Protein AF-A0A2P8QIK7-F1 (afdb_monomer_lite)

Foldseek 3Di:
DPDPVLVVLLPPPLPPPPPDDDDDDDDDDDDDDDDDDDDDDDDPVVVVVPPVVPPVVVVVVVVVVVVVVVVVVVVVPDCPVVVVVVVVVVVVVVVVVVVVVVVVVVVVVVVQLVQKAKDFPPPAFAAADDQKDKTKIFIGGDLPQWWKWKWKDAVPDQFIFTQDTWDADPVRMTIGMDGDSDFHKMKIWIKTGDPVRVVVNVVLVVVCSVVVHRGGDHDDPPIDTRDMGMYGD

Sequence (233 aa):
MLPINIKAKFLSYQVDEIWGRNIVMNTENRSQEKASSQPQGTSIEDLLKKNIIWSMGGMLVLGFVTGFGAYRAILETTGQVTLLKERKEQLETENKLLKGRVEVLEKELFAYRKASEAFITKPKNGDRVAQEIVVEGKISGNLQGKSLWLFLRPYQSQDWYPQGEIIISHDRTWEQSAYIPDRGRFELVVILAGESDRAIFDRYLKTAMSAERYPPLRLSSSIIKLERIVVNR

pLDDT: mean 78.11, std 23.41, range [31.95, 98.69]

Radius of gyration: 33.68 Å; chains: 1; bounding box: 65×65×84 Å

Structure (mmCIF, N/CA/C/O backbone):
data_AF-A0A2P8QIK7-F1
#
_entry.id   AF-A0A2P8QIK7-F1
#
loop_
_atom_site.group_PDB
_atom_site.id
_atom_site.type_symbol
_atom_site.label_atom_id
_atom_site.label_alt_id
_atom_site.label_comp_id
_atom_site.label_asym_id
_atom_site.label_entity_id
_atom_site.label_seq_id
_atom_site.pdbx_PDB_ins_code
_atom_site.Cartn_x
_atom_site.Cartn_y
_atom_site.Cartn_z
_atom_site.occupancy
_atom_site.B_iso_or_equiv
_atom_site.auth_seq_id
_atom_site.auth_comp_id
_atom_site.auth_asym_id
_atom_site.auth_atom_id
_atom_site.pdbx_PDB_model_num
ATOM 1 N N . MET A 1 1 ? -6.844 -1.258 -18.300 1.00 31.95 1 MET A N 1
ATOM 2 C CA . MET A 1 1 ? -5.806 -1.137 -19.347 1.00 31.95 1 MET A CA 1
ATOM 3 C C . MET A 1 1 ? -5.339 0.308 -19.395 1.00 31.95 1 MET A C 1
ATOM 5 O O . MET A 1 1 ? -6.088 1.156 -19.860 1.00 31.95 1 MET A O 1
ATOM 9 N N . LEU A 1 2 ? -4.153 0.609 -18.860 1.00 36.91 2 LEU A N 1
ATOM 10 C CA . LEU A 1 2 ? -3.511 1.903 -19.106 1.00 36.91 2 LEU A CA 1
ATOM 11 C C . LEU A 1 2 ? -2.995 1.919 -20.556 1.00 36.91 2 LEU A C 1
ATOM 13 O O . LEU A 1 2 ? -2.522 0.884 -21.032 1.00 36.91 2 LEU A O 1
ATOM 17 N N . PRO A 1 3 ? -3.112 3.041 -21.281 1.00 33.44 3 PRO A N 1
ATOM 18 C CA . PRO A 1 3 ? -2.722 3.098 -22.681 1.00 33.44 3 PRO A CA 1
ATOM 19 C C . PRO A 1 3 ? -1.219 2.830 -22.832 1.00 33.44 3 PRO A C 1
ATOM 21 O O . PRO A 1 3 ? -0.390 3.447 -22.163 1.00 33.44 3 PRO A O 1
ATOM 24 N N . ILE A 1 4 ? -0.880 1.935 -23.766 1.00 42.34 4 ILE A N 1
ATOM 25 C CA . ILE A 1 4 ? 0.482 1.515 -24.159 1.00 42.34 4 ILE A CA 1
ATOM 26 C C . ILE A 1 4 ? 1.409 2.719 -24.438 1.00 42.34 4 ILE A C 1
ATOM 28 O O . ILE A 1 4 ? 2.624 2.621 -24.294 1.00 42.34 4 ILE A O 1
ATOM 32 N N . ASN A 1 5 ? 0.834 3.885 -24.741 1.00 39.09 5 ASN A N 1
ATOM 33 C CA . ASN A 1 5 ? 1.542 5.126 -25.041 1.00 39.09 5 ASN A CA 1
ATOM 34 C C . ASN A 1 5 ? 2.260 5.777 -23.831 1.00 39.09 5 ASN A C 1
ATOM 36 O O . ASN A 1 5 ? 3.111 6.639 -24.017 1.00 39.09 5 ASN A O 1
ATOM 40 N N . ILE A 1 6 ? 1.976 5.360 -22.588 1.00 49.50 6 ILE A N 1
ATOM 41 C CA . ILE A 1 6 ? 2.687 5.875 -21.396 1.00 49.50 6 ILE A CA 1
ATOM 42 C C . ILE A 1 6 ? 4.095 5.255 -21.272 1.00 49.50 6 ILE A C 1
ATOM 44 O O . ILE A 1 6 ? 5.012 5.916 -20.787 1.00 49.50 6 ILE A O 1
ATOM 48 N N . LYS A 1 7 ? 4.308 4.030 -21.784 1.00 47.72 7 LYS A N 1
ATOM 49 C CA . LYS A 1 7 ? 5.622 3.357 -21.749 1.00 47.72 7 LYS A CA 1
ATOM 50 C C . LYS A 1 7 ? 6.688 4.095 -22.566 1.00 47.72 7 LYS A C 1
ATOM 52 O O . LYS A 1 7 ? 7.837 4.147 -22.156 1.00 47.72 7 LYS A O 1
ATOM 57 N N . ALA A 1 8 ? 6.308 4.710 -23.687 1.00 45.78 8 ALA A N 1
ATOM 58 C CA . ALA A 1 8 ? 7.259 5.360 -24.590 1.00 45.78 8 ALA A CA 1
ATOM 59 C C . ALA A 1 8 ? 7.768 6.719 -24.075 1.00 45.78 8 ALA A C 1
ATOM 61 O O . ALA A 1 8 ? 8.927 7.055 -24.295 1.00 45.78 8 ALA A O 1
ATOM 62 N N . LYS A 1 9 ? 6.938 7.491 -23.357 1.00 46.84 9 LYS A N 1
ATOM 63 C CA . LYS A 1 9 ? 7.340 8.807 -22.823 1.00 46.84 9 LYS A CA 1
ATOM 64 C C . LYS A 1 9 ? 8.223 8.728 -21.581 1.00 46.84 9 LYS A C 1
ATOM 66 O O . LYS A 1 9 ? 9.003 9.639 -21.335 1.00 46.84 9 LYS A O 1
ATOM 71 N N . PHE A 1 10 ? 8.128 7.642 -20.816 1.00 49.22 10 PHE A N 1
ATOM 72 C CA . PHE A 1 10 ? 9.009 7.420 -19.671 1.00 49.22 10 PHE A CA 1
ATOM 73 C C . PHE A 1 10 ? 10.483 7.239 -20.114 1.00 49.22 10 PHE A C 1
ATOM 75 O O . PHE A 1 10 ? 11.407 7.617 -19.398 1.00 49.22 10 PHE A O 1
ATOM 82 N N . LEU A 1 11 ? 10.703 6.716 -21.327 1.00 45.97 11 LEU A N 1
ATOM 83 C CA . LEU A 1 11 ? 12.006 6.268 -21.828 1.00 45.97 11 LEU A CA 1
ATOM 84 C C . LEU A 1 11 ? 12.959 7.375 -22.313 1.00 45.97 11 LEU A C 1
ATOM 86 O O . LEU A 1 11 ? 14.152 7.107 -22.425 1.00 45.97 11 LEU A O 1
ATOM 90 N N . SER A 1 12 ? 12.496 8.595 -22.610 1.00 44.78 12 SER A N 1
ATOM 91 C CA . SER A 1 12 ? 13.333 9.564 -23.340 1.00 44.78 12 SER A CA 1
ATOM 92 C C . SER A 1 12 ? 14.054 10.621 -22.496 1.00 44.78 12 SER A C 1
ATOM 94 O O . SER A 1 12 ? 14.865 11.337 -23.067 1.00 44.78 12 SER A O 1
ATOM 96 N N . TYR A 1 13 ? 13.804 10.748 -21.183 1.00 47.12 13 TYR A N 1
ATOM 97 C CA . TYR A 1 13 ? 14.247 11.954 -20.449 1.00 47.12 13 TYR A CA 1
ATOM 98 C C . TYR A 1 13 ? 15.183 11.767 -19.243 1.00 47.12 13 TYR A C 1
ATOM 100 O O . TYR A 1 13 ? 15.818 12.736 -18.839 1.00 47.12 13 TYR A O 1
ATOM 108 N N . GLN A 1 14 ? 15.366 10.565 -18.681 1.00 48.16 14 GLN A N 1
ATOM 109 C CA . GLN A 1 14 ? 16.277 10.404 -17.526 1.00 48.16 14 GLN A CA 1
ATOM 110 C C . GLN A 1 14 ? 17.766 10.227 -17.879 1.00 48.16 14 GLN A C 1
ATOM 112 O O . GLN A 1 14 ? 18.592 10.134 -16.974 1.00 48.16 14 GLN A O 1
ATOM 117 N N . VAL A 1 15 ? 18.138 10.214 -19.163 1.00 46.94 15 VAL A N 1
ATOM 118 C CA . VAL A 1 15 ? 19.547 10.064 -19.576 1.00 46.94 15 VAL A CA 1
ATOM 119 C C . VAL A 1 15 ? 20.328 11.393 -19.524 1.00 46.94 15 VAL A C 1
ATOM 121 O O . VAL A 1 15 ? 21.545 11.349 -19.364 1.00 46.94 15 VAL A O 1
ATOM 124 N N . ASP A 1 16 ? 19.663 12.558 -19.512 1.00 40.91 16 ASP A N 1
ATOM 125 C CA . ASP A 1 16 ? 20.353 13.858 -19.650 1.00 40.91 16 ASP A CA 1
ATOM 126 C C . ASP A 1 16 ? 20.54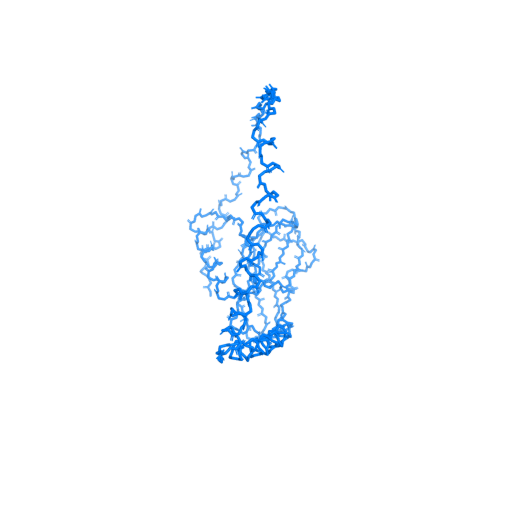2 14.681 -18.353 1.00 40.91 16 ASP A C 1
ATOM 128 O O . ASP A 1 16 ? 21.393 15.569 -18.328 1.00 40.91 16 ASP A O 1
ATOM 132 N N . GLU A 1 17 ? 19.843 14.410 -17.240 1.00 48.00 17 GLU A N 1
ATOM 133 C CA . GLU A 1 17 ? 19.876 15.323 -16.069 1.00 48.00 17 GLU A CA 1
ATOM 134 C C . GLU A 1 17 ? 20.811 14.929 -14.901 1.00 48.00 17 GLU A C 1
ATOM 136 O O . GLU A 1 17 ? 21.022 15.741 -13.997 1.00 48.00 17 GLU A O 1
ATOM 141 N N . ILE A 1 18 ? 21.439 13.744 -14.895 1.00 46.69 18 ILE A N 1
ATOM 142 C CA . ILE A 1 18 ? 22.224 13.275 -13.724 1.00 46.69 18 ILE A CA 1
ATOM 143 C C . ILE A 1 18 ? 23.728 13.645 -13.781 1.00 46.69 18 ILE A C 1
ATOM 145 O O . ILE A 1 18 ? 24.417 13.578 -12.764 1.00 46.69 18 ILE A O 1
ATOM 149 N N . TRP A 1 19 ? 24.250 14.167 -14.899 1.00 44.22 19 TRP A N 1
ATOM 150 C CA . TRP A 1 19 ? 25.677 14.547 -15.031 1.00 44.22 19 TRP A CA 1
ATOM 151 C C . TRP A 1 19 ? 25.986 16.055 -14.935 1.00 44.22 19 TRP A C 1
ATOM 153 O O . TRP A 1 19 ? 27.068 16.488 -15.324 1.00 44.22 19 TRP A O 1
ATOM 163 N N . GLY A 1 20 ? 25.078 16.871 -14.386 1.00 42.47 20 GLY A N 1
ATOM 164 C CA . GLY A 1 20 ? 25.204 18.338 -14.429 1.00 42.47 20 GLY A CA 1
ATOM 165 C C . GLY A 1 20 ? 25.471 19.095 -13.123 1.00 42.47 20 GLY A C 1
ATOM 166 O O . GLY A 1 20 ? 25.616 20.314 -13.183 1.00 42.47 20 GLY A O 1
ATOM 167 N N . ARG A 1 21 ? 25.495 18.468 -11.937 1.00 43.53 21 ARG A N 1
ATOM 168 C CA . ARG A 1 21 ? 25.681 19.223 -10.676 1.00 43.53 21 ARG A CA 1
ATOM 169 C C . ARG A 1 21 ? 26.539 18.500 -9.651 1.00 43.53 21 ARG A C 1
ATOM 171 O O . ARG A 1 21 ? 26.042 17.906 -8.703 1.00 43.53 21 ARG A O 1
ATOM 178 N N . ASN A 1 22 ? 27.845 18.657 -9.803 1.00 41.12 22 ASN A N 1
ATOM 179 C CA . ASN A 1 22 ? 28.730 18.805 -8.660 1.00 41.12 22 ASN A CA 1
ATOM 180 C C . ASN A 1 22 ? 29.849 19.783 -9.027 1.00 41.12 22 ASN A C 1
ATOM 182 O O . ASN A 1 22 ? 30.391 19.703 -10.125 1.00 41.12 22 ASN A O 1
ATOM 186 N N . ILE A 1 23 ? 30.193 20.630 -8.051 1.00 46.97 23 ILE A N 1
ATOM 187 C CA . ILE A 1 23 ? 31.316 21.580 -7.947 1.00 46.97 23 ILE A CA 1
ATOM 188 C C . ILE A 1 23 ? 30.888 23.068 -7.947 1.00 46.97 23 ILE A C 1
ATOM 190 O O . ILE A 1 23 ? 30.334 23.583 -8.912 1.00 46.97 23 ILE A O 1
ATOM 194 N N . VAL A 1 24 ? 31.227 23.711 -6.813 1.00 41.00 24 VAL A N 1
ATOM 195 C CA . VAL A 1 24 ? 31.541 25.134 -6.520 1.00 41.00 24 VAL A CA 1
ATOM 196 C C . VAL A 1 24 ? 30.729 25.767 -5.362 1.00 41.00 24 VAL A C 1
ATOM 198 O O . VAL A 1 24 ? 29.656 26.318 -5.564 1.00 41.00 24 VAL A O 1
ATOM 201 N N . MET A 1 25 ? 31.365 25.701 -4.172 1.00 36.59 25 MET A N 1
ATOM 202 C CA . MET A 1 25 ? 31.505 26.683 -3.058 1.00 36.59 25 MET A CA 1
ATOM 203 C C . MET A 1 25 ? 30.251 27.164 -2.296 1.00 36.59 25 MET A C 1
ATOM 205 O O . MET A 1 25 ? 29.317 27.679 -2.886 1.00 36.59 25 MET A O 1
ATOM 209 N N . ASN A 1 26 ? 30.085 26.957 -0.978 1.00 43.28 26 ASN A N 1
ATOM 210 C CA . ASN A 1 26 ? 30.901 27.288 0.213 1.00 43.28 26 ASN A CA 1
ATOM 211 C C . ASN A 1 26 ? 31.277 28.774 0.328 1.00 43.28 26 ASN A C 1
ATOM 213 O O . ASN A 1 26 ? 32.256 29.154 -0.292 1.00 43.28 26 ASN A O 1
ATOM 217 N N . THR A 1 27 ? 30.568 29.543 1.168 1.00 43.22 27 THR A N 1
ATOM 218 C CA . THR A 1 27 ? 31.147 30.381 2.244 1.00 43.22 27 THR A CA 1
ATOM 219 C C . THR A 1 27 ? 30.065 31.114 3.050 1.00 43.22 27 THR A C 1
ATOM 221 O O . THR A 1 27 ? 29.087 31.602 2.499 1.00 43.22 27 THR A O 1
ATOM 224 N N . GLU A 1 28 ? 30.328 31.218 4.358 1.00 42.00 28 GLU A N 1
ATOM 225 C CA . GLU A 1 28 ? 29.916 32.301 5.268 1.00 42.00 28 GLU A CA 1
ATOM 226 C C . GLU A 1 28 ? 28.449 32.404 5.717 1.00 42.00 28 GLU A C 1
ATOM 228 O O . GLU A 1 28 ? 27.589 32.968 5.053 1.00 42.00 28 GLU A O 1
ATOM 233 N N . ASN A 1 29 ? 28.205 31.994 6.969 1.00 42.94 29 ASN A N 1
ATOM 234 C CA . ASN A 1 29 ? 27.666 32.932 7.960 1.00 42.94 29 ASN A CA 1
ATOM 235 C C . ASN A 1 29 ? 27.922 32.443 9.392 1.00 42.94 29 ASN A C 1
ATOM 237 O O . ASN A 1 29 ? 27.153 31.694 9.992 1.00 42.94 29 ASN A O 1
ATOM 241 N N . ARG A 1 30 ? 29.047 32.908 9.939 1.00 49.59 30 ARG A N 1
ATOM 242 C CA . ARG A 1 30 ? 29.372 32.912 11.363 1.00 49.59 30 ARG A CA 1
ATOM 243 C C . ARG A 1 30 ? 29.567 34.376 11.729 1.00 49.59 30 ARG A C 1
ATOM 245 O O . ARG A 1 30 ? 30.512 34.966 11.218 1.00 49.59 30 ARG A O 1
ATOM 252 N N . SER A 1 31 ? 28.676 34.937 12.549 1.00 44.53 31 SER A N 1
ATOM 253 C CA . SER A 1 31 ? 28.881 36.075 13.472 1.00 44.53 31 SER A CA 1
ATOM 254 C C . SER A 1 31 ? 27.534 36.735 13.790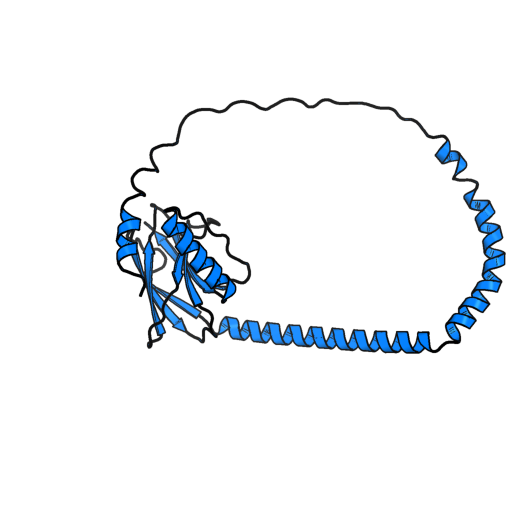 1.00 44.53 31 SER A C 1
ATOM 256 O O . SER A 1 31 ? 26.946 37.376 12.931 1.00 44.53 31 SER A O 1
ATOM 258 N N . GLN A 1 32 ? 27.044 36.624 15.022 1.00 42.81 32 GLN A N 1
ATOM 259 C CA . GLN A 1 32 ? 27.203 37.675 16.035 1.00 42.81 32 GLN A CA 1
ATOM 260 C C . GLN A 1 32 ? 26.392 37.303 17.278 1.00 42.81 32 GLN A C 1
ATOM 262 O O . GLN A 1 32 ? 25.186 37.503 17.381 1.00 42.81 32 GLN A O 1
ATOM 267 N N . GLU A 1 33 ? 27.130 36.760 18.233 1.00 45.34 33 GLU A N 1
ATOM 268 C CA . GLU A 1 33 ? 26.835 36.767 19.652 1.00 45.34 33 GLU A CA 1
ATOM 269 C C . GLU A 1 33 ? 27.124 38.191 20.160 1.00 45.34 33 GLU A C 1
ATOM 271 O O . GLU A 1 33 ? 28.242 38.691 20.014 1.00 45.34 33 GLU A O 1
ATOM 276 N N . LYS A 1 34 ? 26.121 38.883 20.709 1.00 47.75 34 LYS A N 1
ATOM 277 C CA . LYS A 1 34 ? 26.336 40.102 21.495 1.00 47.75 34 LYS A CA 1
ATOM 278 C C . LYS A 1 34 ? 25.489 40.064 22.757 1.00 47.75 34 LYS A C 1
ATOM 280 O O . LYS A 1 34 ? 24.263 40.078 22.718 1.00 47.75 34 LYS A O 1
ATOM 285 N N . ALA A 1 35 ? 26.220 40.019 23.861 1.00 47.69 35 ALA A N 1
ATOM 286 C CA . ALA A 1 35 ? 25.773 40.211 25.221 1.00 47.69 35 ALA A CA 1
ATOM 287 C C . ALA A 1 35 ? 25.061 41.560 25.412 1.00 47.69 35 ALA A C 1
ATOM 289 O O . ALA A 1 35 ? 25.461 42.578 24.845 1.00 47.69 35 ALA A O 1
ATOM 290 N N . SER A 1 36 ? 24.068 41.571 26.298 1.00 43.56 36 SER A N 1
ATOM 291 C CA . SER A 1 36 ? 23.655 42.768 27.023 1.00 43.56 36 SER A CA 1
ATOM 292 C C . SER A 1 36 ? 23.332 42.384 28.464 1.00 43.56 36 SER A C 1
ATOM 294 O O . SER A 1 36 ? 22.596 41.437 28.736 1.00 43.56 36 SER A O 1
ATOM 296 N N . SER A 1 37 ? 23.984 43.096 29.368 1.00 46.66 37 SER A N 1
ATOM 297 C CA . SER A 1 37 ? 24.056 42.910 30.808 1.00 46.66 37 SER A CA 1
ATOM 298 C C . SER A 1 37 ? 23.214 43.961 31.542 1.00 46.66 37 SER A C 1
ATOM 300 O O . SER A 1 37 ? 23.429 45.142 31.293 1.00 46.66 37 SER A O 1
ATOM 302 N N . GLN A 1 38 ? 22.398 43.497 32.508 1.00 42.28 38 GLN A N 1
ATOM 303 C CA . GLN A 1 38 ? 21.929 44.159 33.755 1.00 42.28 38 GLN A CA 1
ATOM 304 C C . GLN A 1 38 ? 21.083 45.465 33.659 1.00 42.28 38 GLN A C 1
ATOM 306 O O . GLN A 1 38 ? 21.255 46.225 32.715 1.00 42.28 38 GLN A O 1
ATOM 311 N N . PRO A 1 39 ? 20.152 45.753 34.614 1.00 47.25 39 PRO A N 1
ATOM 312 C CA . PRO A 1 39 ? 20.403 45.730 36.062 1.00 47.25 39 PRO A CA 1
ATOM 313 C C . PRO A 1 39 ? 19.328 45.088 36.960 1.00 47.25 39 PRO A C 1
ATOM 315 O O . PRO A 1 39 ? 18.147 44.983 36.639 1.00 47.25 39 PRO A O 1
ATOM 318 N N . GLN A 1 40 ? 19.792 44.707 38.152 1.00 52.16 40 GLN A N 1
ATOM 319 C CA . GLN A 1 40 ? 18.974 44.525 39.346 1.00 52.16 40 GLN A CA 1
ATOM 320 C C . GLN A 1 40 ? 18.270 45.845 39.689 1.00 52.16 40 GLN A C 1
ATOM 322 O O . GLN A 1 40 ? 18.918 46.877 39.845 1.00 52.16 40 GLN A O 1
ATOM 327 N N . GLY A 1 41 ? 16.953 45.786 39.850 1.00 42.69 41 GLY A N 1
ATOM 328 C CA . GLY A 1 41 ? 16.143 46.848 40.431 1.00 42.69 41 GLY A CA 1
ATOM 329 C C . GLY A 1 41 ? 15.050 46.196 41.258 1.00 42.69 41 GLY A C 1
ATOM 330 O O . GLY A 1 41 ? 14.028 45.777 40.725 1.00 42.69 41 GLY A O 1
ATOM 331 N N . THR A 1 42 ? 15.303 46.044 42.555 1.00 55.72 42 THR A N 1
ATOM 332 C CA . THR A 1 42 ? 14.310 45.626 43.545 1.00 55.72 42 THR A CA 1
ATOM 333 C C . THR A 1 42 ? 13.173 46.642 43.548 1.00 55.72 42 THR A C 1
ATOM 335 O O . THR A 1 42 ? 13.328 47.748 44.069 1.00 55.72 42 THR A O 1
ATOM 338 N N . SER A 1 43 ? 12.049 46.282 42.927 1.00 48.25 43 SER A N 1
ATOM 339 C CA . SER A 1 43 ? 10.849 47.110 42.935 1.00 48.25 43 SER A CA 1
ATOM 340 C C . SER A 1 43 ? 10.272 47.144 44.347 1.00 48.25 43 SER A C 1
ATOM 342 O O . SER A 1 43 ? 9.956 46.114 44.942 1.00 48.25 43 SER A O 1
ATOM 344 N N . ILE A 1 44 ? 10.110 48.357 44.865 1.00 53.81 44 ILE A N 1
ATOM 345 C CA . ILE A 1 44 ? 9.445 48.683 46.132 1.00 53.81 44 ILE A CA 1
ATOM 346 C C . ILE A 1 44 ? 7.988 48.152 46.163 1.00 53.81 44 ILE A C 1
ATOM 348 O O . ILE A 1 44 ? 7.393 48.028 47.234 1.00 53.81 44 ILE A O 1
ATOM 352 N N . GLU A 1 45 ? 7.433 47.723 45.023 1.00 50.81 45 GLU A N 1
ATOM 353 C CA . GLU A 1 45 ? 6.128 47.056 44.941 1.00 50.81 45 GLU A CA 1
ATOM 354 C C . GLU A 1 45 ? 6.070 45.676 45.622 1.00 50.81 45 GLU A C 1
ATOM 356 O O . GLU A 1 45 ? 4.988 45.263 46.051 1.00 50.81 45 GLU A O 1
ATOM 361 N N . ASP A 1 46 ? 7.204 44.990 45.802 1.00 53.25 46 ASP A N 1
ATOM 362 C CA . ASP A 1 46 ? 7.241 43.688 46.491 1.00 53.25 46 ASP A CA 1
ATOM 363 C C . ASP A 1 46 ? 7.212 43.811 48.025 1.00 53.25 46 ASP A C 1
ATOM 365 O O . ASP A 1 46 ? 6.880 42.851 48.725 1.00 53.25 46 ASP A O 1
ATOM 369 N N . LEU A 1 47 ? 7.474 45.004 48.574 1.00 50.28 47 LEU A N 1
ATOM 370 C CA . LEU A 1 47 ? 7.436 45.251 50.022 1.00 50.28 47 LEU A CA 1
ATOM 371 C C . LEU A 1 47 ? 6.092 45.804 50.523 1.00 50.28 47 LEU A C 1
ATOM 373 O O . LEU A 1 47 ? 5.803 45.693 51.713 1.00 50.28 47 LEU A O 1
ATOM 377 N N . LEU A 1 48 ? 5.224 46.308 49.639 1.00 49.75 48 LEU A N 1
ATOM 378 C CA . LEU A 1 48 ? 3.871 46.757 50.010 1.00 49.75 48 LEU A CA 1
ATOM 379 C C . LEU A 1 48 ? 2.797 45.668 49.856 1.00 49.75 48 LEU A C 1
ATOM 381 O O . LEU A 1 48 ? 1.790 45.694 50.565 1.00 49.75 48 LEU A O 1
ATOM 385 N N . LYS A 1 49 ? 3.019 44.651 49.011 1.00 49.50 49 LYS A N 1
ATOM 386 C CA . LYS A 1 49 ? 2.049 43.554 48.825 1.00 49.50 49 LYS A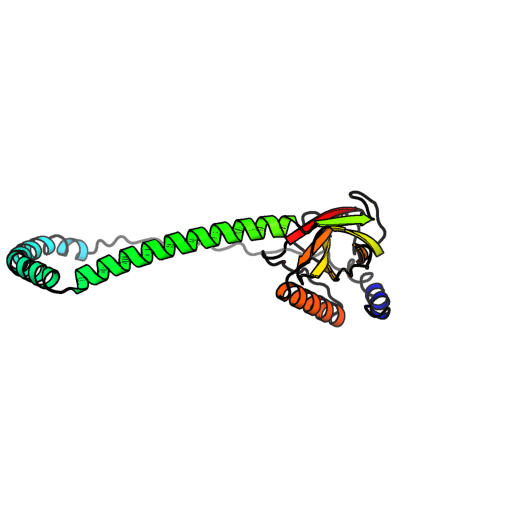 CA 1
ATOM 387 C C . LYS A 1 49 ? 2.039 42.524 49.956 1.00 49.50 49 LYS A C 1
ATOM 389 O O . LYS A 1 49 ? 1.067 41.786 50.081 1.00 49.50 49 LYS A O 1
ATOM 394 N N . LYS A 1 50 ? 3.055 42.489 50.825 1.00 49.28 50 LYS A N 1
ATOM 395 C CA . LYS A 1 50 ? 3.166 41.442 51.858 1.00 49.28 50 LYS A CA 1
ATOM 396 C C . LYS A 1 50 ? 2.457 41.750 53.186 1.00 49.28 50 LYS A C 1
ATOM 398 O O . LYS A 1 50 ? 2.204 40.814 53.933 1.00 49.28 50 LYS A O 1
ATOM 403 N N . ASN A 1 51 ? 2.055 43.003 53.445 1.00 47.75 51 ASN A N 1
ATOM 404 C CA . ASN A 1 51 ? 1.405 43.393 54.713 1.00 47.75 51 ASN A CA 1
ATOM 405 C C . ASN A 1 51 ? -0.053 43.881 54.607 1.00 47.75 51 ASN A C 1
ATOM 407 O O . ASN A 1 51 ? -0.703 44.034 55.636 1.00 47.75 51 ASN A O 1
ATOM 411 N N . ILE A 1 52 ? -0.615 44.056 53.404 1.00 44.09 52 ILE A N 1
ATOM 412 C CA . ILE A 1 52 ? -2.055 44.364 53.230 1.00 44.09 52 ILE A CA 1
ATOM 413 C C . ILE A 1 52 ? -2.894 43.086 53.014 1.00 44.09 52 ILE A C 1
ATOM 415 O O . ILE A 1 52 ? -4.102 43.074 53.242 1.00 44.09 52 ILE A O 1
ATOM 419 N N . ILE A 1 53 ? -2.253 41.961 52.678 1.00 46.31 53 ILE A N 1
ATOM 420 C CA . ILE A 1 53 ? -2.931 40.669 52.474 1.00 46.31 53 ILE A CA 1
ATOM 421 C C . ILE A 1 53 ? -3.398 40.034 53.801 1.00 46.31 53 ILE A C 1
ATOM 423 O O . ILE A 1 53 ? -4.321 39.223 53.800 1.00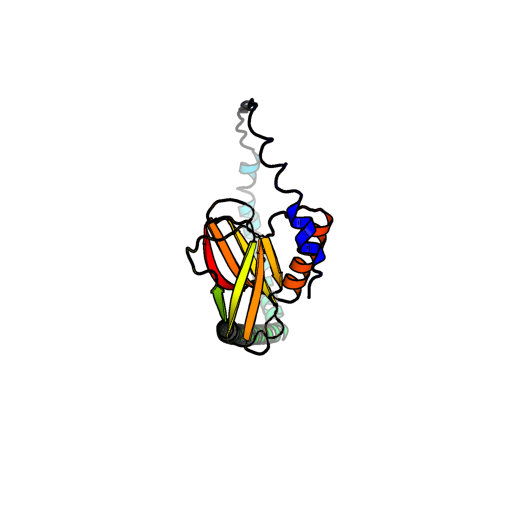 46.31 53 ILE A O 1
ATOM 427 N N . TRP A 1 54 ? -2.851 40.441 54.951 1.00 44.50 54 TRP A N 1
ATOM 428 C CA . TRP A 1 54 ? -3.222 39.855 56.247 1.00 44.50 54 TRP A CA 1
ATOM 429 C C . TRP A 1 54 ? -4.385 40.546 56.978 1.00 44.50 54 TRP A C 1
ATOM 431 O O . TRP A 1 54 ? -5.004 39.911 57.827 1.00 44.50 54 TRP A O 1
ATOM 441 N N . SER A 1 55 ? -4.754 41.791 56.646 1.00 44.44 55 SER A N 1
ATOM 442 C CA . SER A 1 55 ? -5.852 42.484 57.351 1.00 44.44 55 SER A CA 1
ATOM 443 C C . SER A 1 55 ? -7.196 42.459 56.613 1.00 44.44 55 SER A C 1
ATOM 445 O O . SER A 1 55 ? -8.235 42.470 57.270 1.00 44.44 55 SER A O 1
ATOM 447 N N . MET A 1 56 ? -7.222 42.310 55.280 1.00 40.88 56 MET A N 1
ATOM 448 C CA . MET A 1 56 ? -8.482 42.067 54.552 1.00 40.88 56 MET A CA 1
ATOM 449 C C . MET A 1 56 ? -8.932 40.597 54.588 1.00 40.88 56 MET A C 1
ATOM 451 O O . MET A 1 56 ? -10.126 40.322 54.466 1.00 40.88 56 MET A O 1
ATOM 455 N N . GLY A 1 57 ? -8.013 39.657 54.839 1.00 42.97 57 GLY A N 1
ATOM 456 C CA . GLY A 1 57 ? -8.344 38.243 55.053 1.00 42.97 57 GLY A CA 1
ATOM 457 C C . GLY A 1 57 ? -9.060 37.964 56.381 1.00 42.97 57 GLY A C 1
ATOM 458 O O . GLY A 1 57 ? -9.757 36.963 56.491 1.00 42.97 57 GLY A O 1
ATOM 459 N N . GLY A 1 58 ? -8.943 38.852 57.376 1.00 43.09 58 GLY A N 1
ATOM 460 C CA . GLY A 1 58 ? -9.563 38.674 58.696 1.00 43.09 58 GLY A CA 1
ATOM 461 C C . GLY A 1 58 ? -11.020 39.140 58.794 1.00 43.09 58 GLY A C 1
ATOM 462 O O . GLY A 1 58 ? -11.787 38.573 59.567 1.00 43.09 58 GLY A O 1
ATOM 463 N N . MET A 1 59 ? -11.437 40.134 57.999 1.00 42.19 59 MET A N 1
ATOM 464 C CA . MET A 1 59 ? -12.808 40.677 58.060 1.00 42.19 59 MET A CA 1
ATOM 465 C C . MET A 1 59 ? -13.769 40.103 57.013 1.00 42.19 59 MET A C 1
ATOM 467 O O . MET A 1 59 ? -14.976 40.119 57.239 1.00 42.19 59 MET A O 1
ATOM 471 N N . LEU A 1 60 ? -13.277 39.516 55.917 1.00 44.59 60 LEU A N 1
ATOM 472 C CA . LEU A 1 60 ? -14.139 38.784 54.976 1.00 44.59 60 LEU A CA 1
ATOM 473 C C . LEU A 1 60 ? -14.503 37.371 55.457 1.00 44.59 60 LEU A C 1
ATOM 475 O O . LEU A 1 60 ? -15.479 36.799 54.981 1.00 44.59 60 LEU A O 1
ATOM 479 N N . VAL A 1 61 ? -13.786 36.825 56.443 1.00 45.53 61 VAL A N 1
ATOM 480 C CA . VAL A 1 61 ? -14.089 35.500 57.010 1.00 45.53 61 VAL A CA 1
ATOM 481 C C . VAL A 1 61 ? -15.311 35.538 57.936 1.00 45.53 61 VAL A C 1
ATOM 483 O O . VAL A 1 61 ? -16.038 34.555 58.013 1.00 45.53 61 VAL A O 1
ATOM 486 N N . LEU A 1 62 ? -15.633 36.672 58.564 1.00 43.94 62 LEU A N 1
ATOM 487 C CA . LEU A 1 62 ? -16.782 36.747 59.481 1.00 43.94 62 LEU A CA 1
ATOM 488 C C . LEU A 1 62 ? -18.122 37.041 58.783 1.00 43.94 62 LEU A C 1
ATOM 490 O O . LEU A 1 62 ? -19.162 36.629 59.286 1.00 43.94 62 LEU A O 1
ATOM 494 N N . GLY A 1 63 ? -18.113 37.664 57.599 1.00 42.69 63 GLY A N 1
ATOM 495 C CA . GLY A 1 63 ? -19.318 37.839 56.771 1.00 42.69 63 GLY A CA 1
ATOM 496 C C . GLY A 1 63 ? -19.668 36.624 55.901 1.00 42.69 63 GLY A C 1
ATOM 497 O O . GLY A 1 63 ? -20.825 36.440 55.528 1.00 42.69 63 GLY A O 1
ATOM 498 N N . PHE A 1 64 ? -18.690 35.763 55.592 1.00 45.56 64 PHE A N 1
ATOM 499 C CA . PHE A 1 64 ? -18.914 34.569 54.773 1.00 45.56 64 PHE A CA 1
ATOM 500 C C . PHE A 1 64 ? -19.355 33.340 55.574 1.00 45.56 64 PHE A C 1
ATOM 502 O O . PHE A 1 64 ? -20.006 32.478 54.997 1.00 45.56 64 PHE A O 1
ATOM 509 N N . VAL A 1 65 ? -19.088 33.242 56.882 1.00 49.31 65 VAL A N 1
ATOM 510 C CA . VAL A 1 65 ? -19.470 32.047 57.667 1.00 49.31 65 VAL A CA 1
ATOM 511 C C . VAL A 1 65 ? -20.990 31.937 57.867 1.00 49.31 65 VAL A C 1
ATOM 513 O O . VAL A 1 65 ? -21.531 30.835 57.808 1.00 49.31 65 VAL A O 1
ATOM 516 N N . THR A 1 66 ? -21.715 33.052 57.993 1.00 48.84 66 THR A N 1
ATOM 517 C CA . THR A 1 66 ? -23.192 33.053 58.031 1.00 48.84 66 THR A CA 1
ATOM 518 C C . THR A 1 66 ? -23.832 33.050 56.637 1.00 48.84 66 THR A C 1
ATOM 520 O O . THR A 1 66 ? -24.904 32.473 56.464 1.00 48.84 66 THR A O 1
ATOM 523 N N . GLY A 1 67 ? -23.163 33.599 55.615 1.00 44.62 67 GLY A N 1
ATOM 524 C CA . GLY A 1 67 ? -23.626 33.561 54.219 1.00 44.62 67 GLY A CA 1
ATOM 525 C C . GLY A 1 67 ? -23.434 32.210 53.512 1.00 44.62 67 GLY A C 1
ATOM 526 O O . GLY A 1 67 ? -24.270 31.826 52.695 1.00 44.62 67 GLY A O 1
ATOM 527 N N . PHE A 1 68 ? -22.385 31.442 53.844 1.00 48.47 68 PHE A N 1
ATOM 528 C CA . PHE A 1 68 ? -22.154 30.111 53.257 1.00 48.47 68 PHE A CA 1
ATOM 529 C C . PHE A 1 68 ? -23.161 29.072 53.739 1.00 48.47 68 PHE A C 1
ATOM 531 O O . PHE A 1 68 ? -23.495 28.174 52.974 1.00 48.47 68 PHE A O 1
ATOM 538 N N . GLY A 1 69 ? -23.672 29.193 54.969 1.00 51.53 69 GLY A N 1
ATOM 539 C CA . GLY A 1 69 ? -24.737 28.319 55.470 1.00 51.53 69 GLY A CA 1
ATOM 540 C C . GLY A 1 69 ? -26.018 28.454 54.642 1.00 51.53 69 GLY A C 1
ATOM 541 O O . GLY A 1 69 ? -26.599 27.449 54.240 1.00 51.53 69 GLY A O 1
ATOM 542 N N . ALA A 1 70 ? -26.396 29.689 54.294 1.00 50.91 70 ALA A N 1
ATOM 543 C CA . ALA A 1 70 ? -27.534 29.959 53.417 1.00 50.91 70 ALA A CA 1
ATOM 544 C C . ALA A 1 70 ? -27.251 29.584 51.950 1.00 50.91 70 ALA A C 1
ATOM 546 O O . ALA A 1 70 ? -28.125 29.024 51.301 1.00 50.91 70 ALA A O 1
ATOM 547 N N . TYR A 1 71 ? -26.036 29.802 51.428 1.00 50.97 71 TYR A N 1
ATOM 548 C CA . TYR A 1 71 ? -25.668 29.349 50.076 1.00 50.97 71 TYR A CA 1
ATOM 549 C C . TYR A 1 71 ? -25.631 27.818 49.955 1.00 50.97 71 TYR A C 1
ATOM 551 O O . TYR A 1 71 ? -26.067 27.288 48.938 1.00 50.97 71 TYR A O 1
ATOM 559 N N . ARG A 1 72 ? -25.182 27.087 50.988 1.00 51.81 72 ARG A N 1
ATOM 560 C CA . ARG A 1 72 ? -25.281 25.618 51.031 1.00 51.81 72 ARG A CA 1
ATOM 561 C C . ARG A 1 72 ? -26.729 25.156 51.114 1.00 51.81 72 ARG A C 1
ATOM 563 O O . ARG A 1 72 ? -27.090 24.262 50.367 1.00 51.81 72 ARG A O 1
ATOM 570 N N . ALA A 1 73 ? -27.559 25.802 51.932 1.00 53.81 73 ALA A N 1
ATOM 571 C CA . ALA A 1 73 ? -28.979 25.468 52.034 1.00 53.81 73 ALA A CA 1
ATOM 572 C C . ALA A 1 73 ? -29.764 25.794 50.745 1.00 53.81 73 ALA A C 1
ATOM 574 O O . ALA A 1 73 ? -30.672 25.053 50.379 1.00 53.81 73 ALA A O 1
ATOM 575 N N . ILE A 1 74 ? -29.397 26.855 50.013 1.00 53.75 74 ILE A N 1
ATOM 576 C CA . ILE A 1 74 ? -29.990 27.218 48.710 1.00 53.75 74 ILE A CA 1
ATOM 577 C C . ILE A 1 74 ? -29.488 26.289 47.588 1.00 53.75 74 ILE A C 1
ATOM 579 O O . ILE A 1 74 ? -30.254 25.932 46.694 1.00 53.75 74 ILE A O 1
ATOM 583 N N . LEU A 1 75 ? -28.237 25.821 47.659 1.00 49.28 75 LEU A N 1
ATOM 584 C CA . LEU A 1 75 ? -27.713 24.785 46.757 1.00 49.28 75 LEU A CA 1
ATOM 585 C C . LEU A 1 75 ? -28.261 23.381 47.081 1.00 49.28 75 LEU A C 1
ATOM 587 O O . LEU A 1 75 ? -28.391 22.565 46.175 1.00 49.28 75 LEU A O 1
ATOM 591 N N . GLU A 1 76 ? -28.627 23.103 48.336 1.00 52.66 76 GLU A N 1
ATOM 592 C CA . GLU A 1 76 ? -29.269 21.850 48.770 1.00 52.66 76 GLU A CA 1
ATOM 593 C C . GLU A 1 76 ? -30.780 21.804 48.483 1.00 52.66 76 GLU A C 1
ATOM 595 O O . GLU A 1 76 ? -31.359 20.720 48.464 1.00 52.66 76 GLU A O 1
ATOM 600 N N . THR A 1 77 ? -31.437 22.940 48.212 1.00 56.12 77 THR A N 1
ATOM 601 C CA . THR A 1 77 ? -32.905 23.001 48.046 1.00 56.12 77 THR A CA 1
ATOM 602 C C . THR A 1 77 ? -33.429 22.930 46.621 1.00 56.12 77 THR A C 1
ATOM 604 O O . THR A 1 77 ? -34.633 23.062 46.422 1.00 56.12 77 THR A O 1
ATOM 607 N N . THR A 1 78 ? -32.628 22.662 45.598 1.00 60.19 78 THR A N 1
ATOM 608 C CA . THR A 1 78 ? -33.199 22.566 44.246 1.00 60.19 78 THR A CA 1
ATOM 609 C C . THR A 1 78 ? -32.701 21.334 43.522 1.00 60.19 78 THR A C 1
ATOM 611 O O . THR A 1 78 ? -31.501 21.108 43.412 1.00 60.19 78 THR A O 1
ATOM 614 N N . GLY A 1 79 ? -33.638 20.528 43.004 1.00 66.06 79 GLY A N 1
ATOM 615 C CA . GLY A 1 79 ? -33.416 19.239 42.330 1.00 66.06 79 GLY A CA 1
ATOM 616 C C . GLY A 1 79 ? -32.414 19.236 41.165 1.00 66.06 79 GLY A C 1
ATOM 617 O O . GLY A 1 79 ? -32.193 18.195 40.556 1.00 66.06 79 GLY A O 1
ATOM 618 N N . GLN A 1 80 ? -31.762 20.363 40.879 1.00 75.00 80 GLN A N 1
ATOM 619 C CA . GLN A 1 80 ? -30.604 20.465 40.004 1.00 75.00 80 GLN A CA 1
ATOM 620 C C . GLN A 1 80 ? -29.409 19.632 40.487 1.00 75.00 80 GLN A C 1
ATOM 622 O O . GLN A 1 80 ? -28.752 19.033 39.645 1.00 75.00 80 GLN A O 1
ATOM 627 N N . VAL A 1 81 ? -29.125 19.530 41.795 1.00 81.50 81 VAL A N 1
ATOM 628 C CA . VAL A 1 81 ? -27.991 18.704 42.272 1.00 81.50 81 VAL A CA 1
ATOM 629 C C . VAL A 1 81 ? -28.243 17.217 42.011 1.00 81.50 81 VAL A C 1
ATOM 631 O O . VAL A 1 81 ? -27.357 16.521 41.514 1.00 81.50 81 VAL A O 1
ATOM 634 N N . THR A 1 82 ? -29.460 16.741 42.280 1.00 84.06 82 THR A N 1
ATOM 635 C CA . THR A 1 82 ? -29.869 15.360 41.986 1.00 84.06 82 THR A CA 1
ATOM 636 C C . THR A 1 82 ? -29.799 15.082 40.487 1.00 84.06 82 THR A C 1
ATOM 638 O O . THR A 1 82 ? -29.149 14.127 40.073 1.00 84.06 82 THR A O 1
ATOM 641 N N . LEU A 1 83 ? -30.349 15.983 39.667 1.00 87.69 83 LEU A N 1
ATOM 642 C CA . LEU A 1 83 ? -30.319 15.874 38.208 1.00 87.69 83 LEU A CA 1
ATOM 643 C C . LEU A 1 83 ? -28.889 15.903 37.639 1.00 87.69 83 LEU A C 1
ATOM 645 O O . LEU A 1 83 ? -28.572 15.166 36.707 1.00 87.69 83 LEU A O 1
ATOM 649 N N . LEU A 1 84 ? -27.996 16.726 38.197 1.00 87.94 84 LEU A N 1
ATOM 650 C CA . LEU A 1 84 ? -26.586 16.764 37.799 1.00 87.94 84 LEU A CA 1
ATOM 651 C C . LEU A 1 84 ? -25.859 15.466 38.154 1.00 87.94 84 LEU A C 1
ATOM 653 O O . LEU A 1 84 ? -25.043 14.993 37.362 1.00 87.94 84 LEU A O 1
ATOM 657 N N . LYS A 1 85 ? -26.154 14.884 39.320 1.00 90.12 85 LYS A N 1
ATOM 658 C CA . LYS A 1 85 ? -25.580 13.602 39.736 1.00 90.12 85 LYS A CA 1
ATOM 659 C C . LYS A 1 85 ? -26.035 12.468 38.816 1.00 90.12 85 LYS A C 1
ATOM 661 O O . LYS A 1 85 ? -25.183 11.756 38.292 1.00 90.12 85 LYS A O 1
ATOM 666 N N . GLU A 1 86 ? -27.335 12.365 38.551 1.00 94.88 86 GLU A N 1
ATOM 667 C CA . GLU A 1 86 ? -27.899 11.377 37.619 1.00 94.88 86 GLU A CA 1
ATOM 668 C C . GLU A 1 86 ? -27.290 11.518 36.219 1.00 94.88 86 GLU A C 1
ATOM 670 O O . GLU A 1 86 ? -26.835 10.540 35.624 1.00 94.88 86 GLU A O 1
ATOM 675 N N . ARG A 1 87 ? -27.181 12.753 35.711 1.00 95.25 87 ARG A N 1
ATOM 676 C CA . ARG A 1 87 ? -26.563 13.018 34.407 1.00 95.25 87 ARG A CA 1
ATOM 677 C C . ARG A 1 87 ? -25.089 12.617 34.367 1.00 95.25 87 ARG A C 1
ATOM 679 O O . ARG A 1 87 ? -24.624 12.120 33.342 1.00 95.25 87 ARG A O 1
ATOM 686 N N . LYS A 1 88 ? -24.343 12.824 35.455 1.00 95.75 88 LYS A N 1
ATOM 687 C CA . LYS A 1 88 ? -22.941 12.399 35.552 1.00 95.75 88 LYS A CA 1
ATOM 688 C C . LYS A 1 88 ? -22.822 10.873 35.494 1.00 95.75 88 LYS A C 1
ATOM 690 O O . LYS A 1 88 ? -22.020 10.369 34.716 1.00 95.75 88 LYS A O 1
ATOM 695 N N . GLU A 1 89 ? -23.637 10.151 36.258 1.00 96.94 89 GLU A N 1
ATOM 696 C CA . GLU A 1 89 ? -23.652 8.680 36.266 1.00 96.94 89 GLU A CA 1
ATOM 697 C C . GLU A 1 89 ? -24.054 8.105 34.893 1.00 96.94 89 GLU A C 1
ATOM 699 O O . GLU A 1 89 ? -23.451 7.141 34.406 1.00 96.94 89 GLU A O 1
ATOM 704 N N . GLN A 1 90 ? -25.011 8.746 34.214 1.00 97.50 90 GLN A N 1
ATOM 705 C CA . GLN A 1 90 ? -25.397 8.395 32.847 1.00 97.50 90 GLN A CA 1
ATOM 706 C C . GLN A 1 90 ? -24.232 8.579 31.865 1.00 97.50 90 GLN A C 1
ATOM 708 O O . GLN A 1 90 ? -23.929 7.666 31.096 1.00 97.50 90 GLN A O 1
ATOM 713 N N . LEU A 1 91 ? -23.543 9.723 31.918 1.00 97.19 91 LEU A N 1
ATOM 714 C CA . LEU A 1 91 ? -22.388 10.003 31.060 1.00 97.19 91 LEU A CA 1
ATOM 715 C C . LEU A 1 91 ? -21.212 9.056 31.334 1.00 97.19 91 LEU A C 1
ATOM 717 O O . LEU A 1 91 ? -20.510 8.664 30.404 1.00 97.19 91 LEU A O 1
ATOM 721 N N . GLU A 1 92 ? -20.976 8.669 32.587 1.00 97.06 92 GLU A N 1
ATOM 722 C CA . GLU A 1 92 ? -19.950 7.675 32.929 1.00 97.06 92 GLU A CA 1
ATOM 723 C C . GLU A 1 92 ? -20.294 6.297 32.350 1.00 97.06 92 GLU A C 1
ATOM 725 O O . GLU A 1 92 ? -19.427 5.619 31.788 1.00 97.06 92 GLU A O 1
ATOM 730 N N . THR A 1 93 ? -21.569 5.910 32.410 1.00 97.88 93 THR A N 1
ATOM 731 C CA . THR A 1 93 ? -22.060 4.656 31.828 1.00 97.88 93 THR A CA 1
ATOM 732 C C . THR A 1 93 ? -21.942 4.661 30.304 1.00 97.88 93 THR A C 1
ATOM 734 O O . THR A 1 93 ? -21.449 3.693 29.721 1.00 97.88 93 THR A O 1
ATOM 737 N N . GLU A 1 94 ? -22.327 5.761 29.651 1.00 97.50 94 GLU A N 1
ATOM 738 C CA . GLU A 1 94 ? -22.211 5.924 28.201 1.00 97.50 94 GLU A CA 1
ATOM 739 C C . GLU A 1 94 ? -20.748 5.891 27.750 1.00 97.50 94 GLU A C 1
ATOM 741 O O . GLU A 1 94 ? -20.406 5.151 26.830 1.00 97.50 94 GLU A O 1
ATOM 746 N N . ASN A 1 95 ? -19.852 6.601 28.440 1.00 95.25 95 ASN A N 1
ATOM 747 C CA . ASN A 1 95 ? -18.424 6.568 28.127 1.00 95.25 95 ASN A CA 1
ATOM 748 C C . ASN A 1 95 ? -17.826 5.168 28.291 1.00 95.25 95 ASN A C 1
ATOM 750 O O . ASN A 1 95 ? -17.034 4.730 27.454 1.00 95.25 95 ASN A O 1
ATOM 754 N N . LYS A 1 96 ? -18.223 4.432 29.335 1.00 97.94 96 LYS A N 1
ATOM 755 C CA . LYS A 1 96 ? -17.796 3.042 29.530 1.00 97.94 96 LYS A CA 1
ATOM 756 C C . LYS A 1 96 ? -18.283 2.143 28.390 1.00 97.94 96 LYS A C 1
ATOM 758 O O . LYS A 1 96 ? -17.511 1.324 27.890 1.00 97.94 96 LYS A O 1
ATOM 763 N N . LEU A 1 97 ? -19.531 2.316 27.953 1.00 98.00 97 LEU A N 1
ATOM 764 C CA . LEU A 1 97 ? -20.106 1.574 26.831 1.00 98.00 97 LEU A CA 1
ATOM 765 C C . LEU A 1 97 ? -19.401 1.906 25.511 1.00 98.00 97 LEU A C 1
ATOM 767 O O . LEU A 1 97 ? -19.021 0.998 24.772 1.00 98.00 97 LEU A O 1
ATOM 771 N N . LEU A 1 98 ? -19.207 3.191 25.216 1.00 97.00 98 LEU A N 1
ATOM 772 C CA . LEU A 1 98 ? -18.531 3.648 24.005 1.00 97.00 98 LEU A CA 1
ATOM 773 C C . LEU A 1 98 ? -17.100 3.123 23.943 1.00 97.00 98 LEU A C 1
ATOM 775 O O . LEU A 1 98 ? -16.696 2.598 22.909 1.00 97.00 98 LEU A O 1
ATOM 779 N N . LYS A 1 99 ? -16.368 3.173 25.060 1.00 96.25 99 LYS A N 1
ATOM 780 C CA . LYS A 1 99 ? -15.027 2.593 25.148 1.00 96.25 99 LYS A CA 1
ATOM 781 C C . LYS A 1 99 ? -15.035 1.096 24.823 1.00 96.25 99 LYS A C 1
ATOM 783 O O . LYS A 1 99 ? -14.238 0.653 24.003 1.00 96.25 99 LYS A O 1
ATOM 788 N N . GLY A 1 100 ? -15.982 0.338 25.381 1.00 97.12 100 GLY A N 1
ATOM 789 C CA . GLY A 1 100 ? -16.138 -1.084 25.059 1.00 97.12 100 GLY A CA 1
ATOM 790 C C . GLY A 1 100 ? -16.450 -1.337 23.579 1.00 97.12 100 GLY A C 1
ATOM 791 O O . GLY A 1 100 ? -15.890 -2.249 22.975 1.00 97.12 100 GLY A O 1
ATOM 792 N N . ARG A 1 101 ? -17.296 -0.505 22.958 1.00 96.94 101 ARG A N 1
ATOM 793 C CA . ARG A 1 101 ? -17.601 -0.605 21.519 1.00 96.94 101 ARG A CA 1
ATOM 794 C C . ARG A 1 101 ? -16.383 -0.311 20.650 1.00 96.94 101 ARG A C 1
ATOM 796 O O . ARG A 1 101 ? -16.177 -1.016 19.667 1.00 96.94 101 ARG A O 1
ATOM 803 N N . VAL A 1 102 ? -15.583 0.693 21.009 1.00 96.44 102 VAL A N 1
ATOM 804 C CA . VAL A 1 102 ? -14.330 1.004 20.307 1.00 96.44 102 VAL A CA 1
ATOM 805 C C . VAL A 1 102 ? -13.372 -0.182 20.388 1.00 96.44 102 VAL A C 1
ATOM 807 O O . VAL A 1 102 ? -12.883 -0.615 19.353 1.00 96.44 102 VAL A O 1
ATOM 810 N N . GLU A 1 103 ? -13.187 -0.784 21.564 1.00 96.00 103 GLU A N 1
ATOM 811 C CA . GLU A 1 103 ? -12.308 -1.953 21.724 1.00 96.00 103 GLU A CA 1
ATOM 812 C C . GLU A 1 103 ? -12.764 -3.165 20.886 1.00 96.00 103 GLU A C 1
ATOM 814 O O . GLU A 1 103 ? -11.936 -3.869 20.302 1.00 96.00 103 GLU A O 1
ATOM 819 N N . VAL A 1 104 ? -14.075 -3.422 20.799 1.00 95.38 104 VAL A N 1
ATOM 820 C CA . VAL A 1 104 ? -14.623 -4.493 19.945 1.00 95.38 104 VAL A CA 1
ATOM 821 C C . VAL A 1 104 ? -14.381 -4.188 18.468 1.00 95.38 104 VAL A C 1
ATOM 823 O O . VAL A 1 104 ? -13.866 -5.043 17.751 1.00 95.38 104 VAL A O 1
ATOM 826 N N . LEU A 1 105 ? -14.679 -2.965 18.024 1.00 92.44 105 LEU A N 1
ATOM 827 C CA . LEU A 1 105 ? -14.462 -2.547 16.638 1.00 92.44 105 LEU A CA 1
ATOM 828 C C . LEU A 1 105 ? -12.983 -2.577 16.254 1.00 92.44 105 LEU A C 1
ATOM 830 O O . LEU A 1 105 ? -12.650 -2.964 15.140 1.00 92.44 105 LEU A O 1
ATOM 834 N N . GLU A 1 106 ? -12.083 -2.212 17.164 1.00 88.44 106 GLU A N 1
ATOM 835 C CA . GLU A 1 106 ? -10.642 -2.309 16.941 1.00 88.44 106 GLU A CA 1
ATOM 836 C C . GLU A 1 106 ? -10.195 -3.762 16.771 1.00 88.44 106 GLU A C 1
ATOM 838 O O . GLU A 1 106 ? -9.423 -4.060 15.857 1.00 88.44 106 GLU A O 1
ATOM 843 N N . LYS A 1 107 ? -10.710 -4.686 17.594 1.00 85.25 107 LYS A N 1
ATOM 844 C CA . LYS A 1 107 ? -10.429 -6.123 17.451 1.00 85.25 107 LYS A CA 1
ATOM 845 C C . LYS A 1 107 ? -10.982 -6.690 16.151 1.00 85.25 107 LYS A C 1
ATOM 847 O O . LYS A 1 107 ? -10.279 -7.441 15.476 1.00 85.25 107 LYS A O 1
ATOM 852 N N . GLU A 1 108 ? -12.205 -6.327 15.782 1.00 84.12 108 GLU A N 1
ATOM 853 C CA . GLU A 1 108 ? -12.801 -6.737 14.513 1.00 84.12 108 GLU A CA 1
ATOM 854 C C . GLU A 1 108 ? -11.998 -6.182 13.339 1.00 84.12 108 GLU A C 1
ATOM 856 O O . GLU A 1 108 ? -11.560 -6.948 12.484 1.00 84.12 108 GLU A O 1
ATOM 861 N N . LEU A 1 109 ? -11.704 -4.879 13.327 1.00 78.69 109 LEU A N 1
ATOM 862 C CA . LEU A 1 109 ? -10.856 -4.257 12.311 1.00 78.69 109 LEU A CA 1
ATOM 863 C C . LEU A 1 109 ? -9.479 -4.915 12.246 1.00 78.69 109 LEU A C 1
ATOM 865 O O . LEU A 1 109 ? -8.946 -5.071 11.151 1.00 78.69 109 LEU A O 1
ATOM 869 N N . PHE A 1 110 ? -8.899 -5.329 13.372 1.00 76.62 110 PHE A N 1
ATOM 870 C CA . PHE A 1 110 ? -7.636 -6.060 13.390 1.00 76.62 110 PHE A CA 1
ATOM 871 C C . PHE A 1 110 ? -7.763 -7.449 12.748 1.00 76.62 110 PHE A C 1
ATOM 873 O O . PHE A 1 110 ? -6.953 -7.796 11.887 1.00 76.62 110 PHE A O 1
ATOM 880 N N . ALA A 1 111 ? -8.795 -8.219 13.100 1.00 73.44 111 ALA A N 1
ATOM 881 C CA . ALA A 1 111 ? -9.072 -9.519 12.488 1.00 73.44 111 ALA A CA 1
ATOM 882 C C . ALA A 1 111 ? -9.338 -9.393 10.977 1.00 73.44 111 ALA A C 1
ATOM 884 O O . ALA A 1 111 ? -8.819 -10.180 10.188 1.00 73.44 111 ALA A O 1
ATOM 885 N N . TYR A 1 112 ? -10.061 -8.351 10.558 1.00 66.88 112 TYR A N 1
ATOM 886 C CA . TYR A 1 112 ? -10.320 -8.049 9.151 1.00 66.88 112 TYR A CA 1
ATOM 887 C C . TYR A 1 112 ? -9.075 -7.573 8.401 1.00 66.88 112 TYR A C 1
ATOM 889 O O . TYR A 1 112 ? -8.847 -8.000 7.271 1.00 66.88 112 TYR A O 1
ATOM 897 N N . ARG A 1 113 ? -8.230 -6.731 9.009 1.00 65.25 113 ARG A N 1
ATOM 898 C CA . ARG A 1 113 ? -6.941 -6.328 8.417 1.00 65.25 113 ARG A CA 1
ATOM 899 C C . ARG A 1 113 ? -6.028 -7.528 8.213 1.00 65.25 113 ARG A C 1
ATOM 901 O O . ARG A 1 113 ? -5.361 -7.597 7.190 1.00 65.25 113 ARG A O 1
ATOM 908 N N . LYS A 1 114 ? -6.042 -8.481 9.148 1.00 65.62 114 LYS A N 1
ATOM 909 C CA . LYS A 1 114 ? -5.304 -9.741 9.025 1.00 65.62 114 LYS A CA 1
ATOM 910 C C . LYS A 1 114 ? -5.834 -10.629 7.893 1.00 65.62 114 LYS A C 1
ATOM 912 O O . LYS A 1 114 ? -5.113 -11.498 7.429 1.00 65.62 114 LYS A O 1
ATOM 917 N N . ALA A 1 115 ? -7.068 -10.419 7.433 1.00 69.75 115 ALA A N 1
ATOM 918 C CA . ALA A 1 115 ? -7.676 -11.277 6.426 1.00 69.75 115 ALA A CA 1
ATOM 919 C C . ALA A 1 115 ? -7.216 -10.986 4.991 1.00 69.75 115 ALA A C 1
ATOM 921 O O . ALA A 1 115 ? -7.470 -11.830 4.145 1.00 69.75 115 ALA A O 1
ATOM 922 N N . SER A 1 116 ? -6.590 -9.838 4.692 1.00 87.12 116 SER A N 1
ATOM 923 C CA . SER A 1 116 ? -6.069 -9.528 3.348 1.00 87.12 116 SER A CA 1
ATOM 924 C C . SER A 1 116 ? -4.555 -9.633 3.315 1.00 87.12 116 SER A C 1
ATOM 926 O O . SER A 1 116 ? -3.878 -8.855 3.981 1.00 87.12 116 SER A O 1
ATOM 928 N N . GLU A 1 117 ? -4.024 -10.526 2.488 1.00 92.94 117 GLU A N 1
ATOM 929 C CA . GLU A 1 117 ? -2.582 -10.657 2.280 1.00 92.94 117 GLU A CA 1
ATOM 930 C C . GLU A 1 117 ? -2.296 -10.607 0.781 1.00 92.94 117 GLU A C 1
ATOM 932 O O . GLU A 1 117 ? -3.028 -11.166 -0.036 1.00 92.94 117 GLU A O 1
ATOM 937 N N . ALA A 1 118 ? -1.221 -9.931 0.401 1.00 95.56 118 AL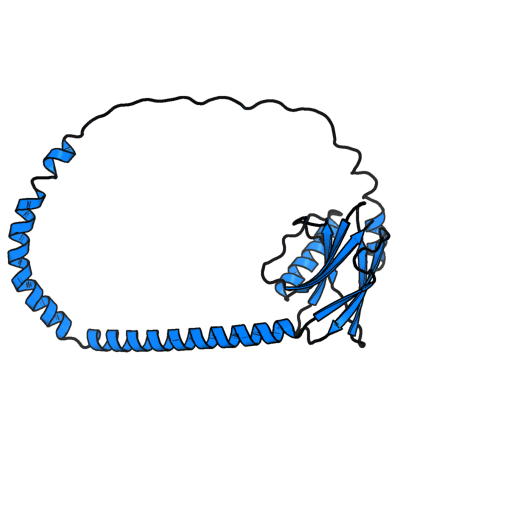A A N 1
ATOM 938 C CA . ALA A 1 118 ? -0.703 -9.961 -0.956 1.00 95.56 118 ALA A CA 1
ATOM 939 C C . ALA A 1 118 ? 0.703 -10.542 -0.896 1.00 95.56 118 ALA A C 1
ATOM 941 O O . ALA A 1 118 ? 1.408 -10.316 0.074 1.00 95.56 118 ALA A O 1
ATOM 942 N N . PHE A 1 119 ? 1.110 -11.273 -1.923 1.00 97.44 119 PHE A N 1
ATOM 943 C CA . PHE A 1 119 ? 2.431 -11.883 -1.997 1.00 97.44 119 PHE A CA 1
ATOM 944 C C . PHE A 1 119 ? 3.042 -11.552 -3.343 1.00 97.44 119 PHE A C 1
ATOM 946 O O . PHE A 1 119 ? 2.400 -11.769 -4.371 1.00 97.44 119 PHE A O 1
ATOM 953 N N . ILE A 1 120 ? 4.277 -11.058 -3.345 1.00 98.44 120 ILE A N 1
ATOM 954 C CA . ILE A 1 120 ? 5.051 -10.893 -4.572 1.00 98.44 120 ILE A CA 1
ATOM 955 C C . ILE A 1 120 ? 5.715 -12.238 -4.871 1.00 98.44 120 ILE A C 1
ATOM 957 O O . ILE A 1 120 ? 6.501 -12.744 -4.072 1.00 98.44 120 ILE A O 1
ATOM 961 N N . THR A 1 121 ? 5.379 -12.843 -6.008 1.00 98.50 121 THR A N 1
ATOM 962 C CA . THR A 1 121 ? 5.970 -14.114 -6.452 1.00 98.50 121 THR A CA 1
ATOM 963 C C . THR A 1 121 ? 7.169 -13.903 -7.364 1.00 98.50 121 THR A C 1
ATOM 965 O O . THR A 1 121 ? 8.076 -14.738 -7.366 1.00 98.50 121 THR A O 1
ATOM 968 N N . LYS A 1 122 ? 7.189 -12.797 -8.121 1.00 98.38 122 LYS A N 1
ATOM 969 C CA . LYS A 1 122 ? 8.352 -12.340 -8.888 1.00 98.38 122 LYS A CA 1
ATOM 970 C C . LYS A 1 122 ? 8.433 -10.810 -8.879 1.00 98.38 122 LYS A C 1
ATOM 972 O O . LYS A 1 122 ? 7.398 -10.167 -9.030 1.00 98.38 122 LYS A O 1
ATOM 977 N N . PRO A 1 123 ? 9.630 -10.216 -8.774 1.00 98.50 123 PRO A N 1
ATOM 978 C CA . PRO A 1 123 ? 10.910 -10.867 -8.472 1.00 98.50 123 PRO A CA 1
ATOM 979 C C . PRO A 1 123 ? 10.946 -11.429 -7.039 1.00 98.50 123 PRO A C 1
ATOM 981 O O . PRO A 1 123 ? 10.047 -11.172 -6.241 1.00 98.50 123 PRO A O 1
ATOM 984 N N . LYS A 1 124 ? 11.968 -12.220 -6.704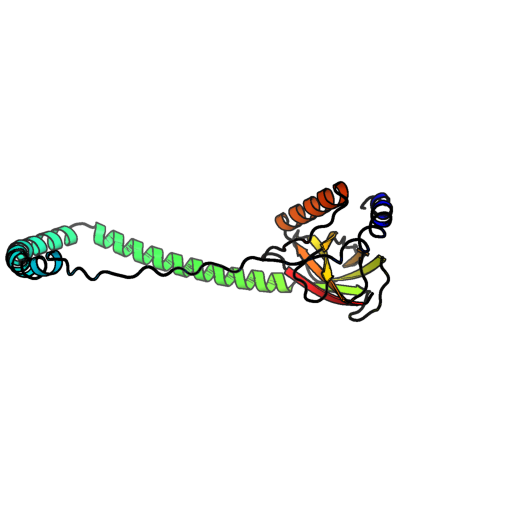 1.00 98.44 124 LYS A N 1
ATOM 985 C CA . LYS A 1 124 ? 12.229 -12.663 -5.329 1.00 98.44 124 LYS A CA 1
ATOM 986 C C . LYS A 1 124 ? 13.074 -11.632 -4.585 1.00 98.44 124 LYS A C 1
ATOM 988 O O . LYS A 1 124 ? 13.791 -10.822 -5.171 1.00 98.44 124 LYS A O 1
ATOM 993 N N . ASN A 1 125 ? 13.008 -11.682 -3.258 1.00 98.50 125 ASN A N 1
ATOM 994 C CA . ASN A 1 125 ? 13.837 -10.843 -2.404 1.00 98.50 125 ASN A CA 1
ATOM 995 C C . ASN A 1 125 ? 15.335 -11.122 -2.643 1.00 98.50 125 ASN A C 1
ATOM 997 O O . ASN A 1 125 ? 15.800 -12.241 -2.443 1.00 98.50 125 ASN A O 1
ATOM 1001 N N . GLY A 1 126 ? 16.079 -10.088 -3.028 1.00 98.25 126 GLY A N 1
ATOM 1002 C CA . GLY A 1 126 ? 17.502 -10.123 -3.357 1.00 98.25 126 GLY A CA 1
ATOM 1003 C C . GLY A 1 126 ? 17.809 -10.256 -4.850 1.00 98.25 126 GLY A C 1
ATOM 1004 O O . GLY A 1 126 ? 18.976 -10.115 -5.221 1.00 98.25 126 GLY A O 1
ATOM 1005 N N . ASP A 1 127 ? 16.809 -10.476 -5.706 1.00 98.56 127 ASP A N 1
ATOM 1006 C CA . ASP A 1 127 ? 17.037 -10.656 -7.141 1.00 98.56 127 ASP A CA 1
ATOM 1007 C C . ASP A 1 127 ? 17.683 -9.420 -7.776 1.00 98.56 127 ASP A C 1
ATOM 1009 O O . ASP A 1 127 ? 17.388 -8.273 -7.416 1.00 98.56 127 ASP A O 1
ATOM 1013 N N . ARG A 1 128 ? 18.556 -9.667 -8.759 1.00 98.44 128 ARG A N 1
ATOM 1014 C CA . ARG A 1 128 ? 19.048 -8.626 -9.658 1.00 98.44 128 ARG A CA 1
ATOM 1015 C C . ARG A 1 128 ? 18.080 -8.470 -10.822 1.00 98.44 128 ARG A C 1
ATOM 1017 O O . ARG A 1 128 ? 17.781 -9.443 -11.508 1.00 98.44 128 ARG A O 1
ATOM 1024 N N . VAL A 1 129 ? 17.614 -7.252 -11.047 1.00 98.00 129 VAL A N 1
ATOM 1025 C CA . VAL A 1 129 ? 16.529 -6.952 -11.978 1.00 98.00 129 VAL A CA 1
ATOM 1026 C C . VAL A 1 129 ? 16.938 -5.907 -13.010 1.00 98.00 129 VAL A C 1
ATOM 1028 O O . VAL A 1 129 ? 17.854 -5.112 -12.797 1.00 98.00 129 VAL A O 1
ATOM 1031 N N . ALA A 1 130 ? 16.255 -5.924 -14.154 1.00 97.69 130 ALA A N 1
ATOM 1032 C CA . ALA A 1 130 ? 16.405 -4.892 -15.170 1.00 97.69 130 ALA A CA 1
ATOM 1033 C C . ALA A 1 130 ? 15.763 -3.566 -14.714 1.00 97.69 130 ALA A C 1
ATOM 1035 O O . ALA A 1 130 ? 15.122 -3.484 -13.667 1.00 97.69 130 ALA A O 1
ATOM 1036 N N . GLN A 1 131 ? 15.944 -2.515 -15.515 1.00 96.88 131 GLN A N 1
ATOM 1037 C CA . GLN A 1 131 ? 15.310 -1.210 -15.291 1.00 96.88 131 GLN A CA 1
ATOM 1038 C C . GLN A 1 131 ? 13.787 -1.291 -15.311 1.00 96.88 131 GLN A C 1
ATOM 1040 O O . GLN A 1 131 ? 13.121 -0.692 -14.476 1.00 96.88 131 GLN A O 1
ATOM 1045 N N . GLU A 1 132 ? 13.258 -2.050 -16.262 1.00 97.12 132 GLU A N 1
ATOM 1046 C CA . GLU A 1 132 ? 11.840 -2.334 -16.382 1.00 97.12 132 GLU A CA 1
ATOM 1047 C C . GLU A 1 132 ? 11.612 -3.793 -16.036 1.00 97.12 132 GLU A C 1
ATOM 1049 O O . GLU A 1 132 ? 12.253 -4.687 -16.594 1.00 97.12 132 GLU A O 1
ATOM 1054 N N . ILE A 1 133 ? 10.686 -4.030 -15.117 1.00 98.00 133 ILE A N 1
ATOM 1055 C CA . ILE A 1 133 ? 10.281 -5.374 -14.732 1.00 98.00 133 ILE A CA 1
ATOM 1056 C C . ILE A 1 133 ? 8.771 -5.499 -14.696 1.00 98.00 133 ILE A C 1
ATOM 1058 O O . ILE A 1 133 ? 8.041 -4.526 -14.502 1.00 98.00 133 ILE A O 1
ATOM 1062 N N . VAL A 1 134 ? 8.309 -6.734 -14.843 1.00 98.44 134 VAL A N 1
ATOM 1063 C CA . VAL A 1 134 ? 6.954 -7.127 -14.475 1.00 98.44 134 VAL A CA 1
ATOM 1064 C C . VAL A 1 134 ? 7.031 -7.746 -13.088 1.00 98.44 134 VAL A C 1
ATOM 1066 O O . VAL A 1 134 ? 7.769 -8.703 -12.863 1.00 98.44 134 VAL A O 1
ATOM 1069 N N . VAL A 1 135 ? 6.304 -7.151 -12.150 1.00 98.56 135 VAL A N 1
ATOM 1070 C CA . VAL A 1 135 ? 6.112 -7.680 -10.806 1.00 98.56 135 VAL A CA 1
ATOM 1071 C C . VAL A 1 135 ? 4.851 -8.529 -10.833 1.00 98.56 135 VAL A C 1
ATOM 1073 O O . VAL A 1 135 ? 3.787 -8.048 -11.213 1.00 98.56 135 VAL A O 1
ATOM 1076 N N . GLU A 1 136 ? 4.981 -9.788 -10.444 1.00 98.69 136 GLU A N 1
ATOM 1077 C CA . GLU A 1 136 ? 3.898 -10.763 -10.390 1.00 98.69 136 GLU A CA 1
ATOM 1078 C C . GLU A 1 136 ? 3.599 -11.105 -8.935 1.00 98.69 136 GLU A C 1
ATOM 1080 O O . GLU A 1 136 ? 4.509 -11.184 -8.098 1.00 98.69 136 GLU A O 1
ATOM 1085 N N . GLY A 1 137 ? 2.343 -11.408 -8.638 1.00 98.31 137 GLY A N 1
ATOM 1086 C CA . GLY A 1 137 ? 1.981 -11.871 -7.314 1.00 98.31 137 GLY A CA 1
ATOM 1087 C C . GLY A 1 137 ? 0.618 -12.524 -7.209 1.00 98.31 137 GLY A C 1
ATOM 1088 O O . GLY A 1 137 ? -0.073 -12.790 -8.192 1.00 98.31 137 GLY A O 1
ATOM 1089 N N . LYS A 1 138 ? 0.249 -12.819 -5.965 1.00 98.06 138 LYS A N 1
ATOM 1090 C CA . LYS A 1 138 ? -1.027 -13.432 -5.588 1.00 98.06 138 LYS A CA 1
ATOM 1091 C C . LYS A 1 138 ? -1.664 -12.663 -4.445 1.00 98.06 138 LYS A C 1
ATOM 1093 O O . LYS A 1 138 ? -0.976 -11.959 -3.708 1.00 98.06 138 LYS A O 1
ATOM 1098 N N . ILE A 1 139 ? -2.972 -12.816 -4.288 1.00 96.31 139 ILE A N 1
ATOM 1099 C CA . ILE A 1 139 ? -3.717 -12.267 -3.156 1.00 96.31 139 ILE A CA 1
ATOM 1100 C C . ILE A 1 139 ? -4.524 -13.356 -2.446 1.00 96.31 139 ILE A C 1
ATOM 1102 O O . ILE A 1 139 ? -5.271 -14.100 -3.084 1.00 96.31 139 ILE A O 1
ATOM 1106 N N . SER A 1 140 ? -4.468 -13.377 -1.117 1.00 93.88 140 SER A N 1
ATOM 1107 C CA . SER A 1 140 ? -5.395 -14.093 -0.232 1.00 93.88 140 SER A CA 1
ATOM 1108 C C . SER A 1 140 ? -6.337 -13.084 0.459 1.00 93.88 140 SER A C 1
ATOM 1110 O O . SER A 1 140 ? -6.023 -11.899 0.573 1.00 93.88 140 SER A O 1
ATOM 1112 N N . GLY A 1 141 ? -7.551 -13.505 0.839 1.00 88.81 141 GLY A N 1
ATOM 1113 C CA . GLY A 1 141 ? -8.503 -12.623 1.535 1.00 88.81 141 GLY A CA 1
ATOM 1114 C C . GLY A 1 141 ? -9.550 -11.884 0.703 1.00 88.81 141 GLY A C 1
ATOM 1115 O O . GLY A 1 141 ? -9.844 -12.257 -0.431 1.00 88.81 141 GLY A O 1
ATOM 1116 N N . ASN A 1 142 ? -10.131 -10.831 1.277 1.00 87.69 142 ASN A N 1
ATOM 1117 C CA . ASN A 1 142 ? -11.113 -9.956 0.630 1.00 87.69 142 ASN A CA 1
ATOM 1118 C C . ASN A 1 142 ? -10.690 -8.490 0.789 1.00 87.69 142 ASN A C 1
ATOM 1120 O O . ASN A 1 142 ? -10.545 -8.017 1.912 1.00 87.69 142 ASN A O 1
ATOM 1124 N N . LEU A 1 143 ? -10.575 -7.770 -0.329 1.00 88.62 143 LEU A N 1
ATOM 1125 C CA . LEU A 1 143 ? -10.154 -6.370 -0.368 1.00 88.62 143 LEU A CA 1
ATOM 1126 C C . LEU A 1 143 ? -11.194 -5.352 0.121 1.00 88.62 143 LEU A C 1
ATOM 1128 O O . LEU A 1 143 ? -10.829 -4.210 0.377 1.00 88.62 143 LEU A O 1
ATOM 1132 N N . GLN A 1 144 ? -12.472 -5.726 0.249 1.00 84.88 144 GLN A N 1
ATOM 1133 C CA . GLN A 1 144 ? -13.548 -4.864 0.770 1.00 84.88 144 GLN A CA 1
ATOM 1134 C C . GLN A 1 144 ? -13.619 -3.469 0.114 1.00 84.88 144 GLN A C 1
ATOM 1136 O O . GLN A 1 144 ? -13.733 -2.451 0.792 1.00 84.88 144 GLN A O 1
ATOM 1141 N N . GLY A 1 145 ? -13.502 -3.405 -1.215 1.00 86.56 145 GLY A N 1
ATOM 1142 C CA . GLY A 1 145 ? -13.558 -2.137 -1.956 1.00 86.56 145 GLY A CA 1
ATOM 1143 C C . GLY A 1 145 ? -12.297 -1.270 -1.853 1.00 86.56 145 GLY A C 1
ATOM 1144 O O . GLY A 1 145 ? -12.276 -0.163 -2.385 1.00 86.56 145 GLY A O 1
ATOM 1145 N N . LYS A 1 146 ? -11.235 -1.758 -1.204 1.00 92.56 146 LYS A N 1
ATOM 1146 C CA . LYS A 1 146 ? -9.907 -1.138 -1.240 1.00 92.56 146 LYS A CA 1
ATOM 1147 C C . LYS A 1 146 ? -9.147 -1.551 -2.497 1.00 92.56 146 LYS A C 1
ATOM 1149 O O . LYS A 1 146 ? -9.359 -2.636 -3.036 1.00 92.56 146 LYS A O 1
ATOM 1154 N N . SER A 1 147 ? -8.215 -0.703 -2.912 1.00 95.38 147 SER A N 1
ATOM 1155 C CA . SER A 1 147 ? -7.345 -0.957 -4.062 1.00 95.38 147 SER A CA 1
ATOM 1156 C C . SER A 1 147 ? -5.962 -1.412 -3.612 1.00 95.38 147 SER A C 1
ATOM 1158 O O . SER A 1 147 ? -5.406 -0.877 -2.650 1.00 95.38 147 SER A O 1
ATOM 1160 N N . LEU A 1 148 ? -5.379 -2.368 -4.334 1.00 97.44 148 LEU A N 1
ATOM 1161 C CA . LEU A 1 148 ? -3.963 -2.692 -4.203 1.00 97.44 148 LEU A CA 1
ATOM 1162 C C . LEU A 1 148 ? -3.129 -1.755 -5.067 1.00 97.44 148 LEU A C 1
ATOM 1164 O O . LEU A 1 148 ? -3.499 -1.447 -6.196 1.00 97.44 148 LEU A O 1
ATOM 1168 N N . TRP A 1 149 ? -1.984 -1.337 -4.548 1.00 98.25 149 TRP A N 1
ATOM 1169 C CA . TRP A 1 149 ? -1.042 -0.493 -5.271 1.00 98.25 149 TRP A CA 1
ATOM 1170 C C . TRP A 1 149 ? 0.378 -1.006 -5.100 1.00 98.25 149 TRP A C 1
ATOM 1172 O O . TRP A 1 149 ? 0.764 -1.434 -4.010 1.00 98.25 149 TRP A O 1
ATOM 1182 N N . LEU A 1 150 ? 1.161 -0.919 -6.173 1.00 98.50 150 LEU A N 1
ATOM 1183 C CA . LEU A 1 150 ? 2.590 -1.197 -6.136 1.00 98.50 150 LEU A CA 1
ATOM 1184 C C . LEU A 1 150 ? 3.362 0.107 -5.941 1.00 98.50 150 LEU A C 1
ATOM 1186 O O . LEU A 1 150 ? 3.136 1.090 -6.648 1.00 98.50 150 LEU A O 1
ATOM 1190 N N . PHE A 1 151 ? 4.299 0.099 -5.002 1.00 98.44 151 PHE A N 1
ATOM 1191 C CA . PHE A 1 151 ? 5.205 1.205 -4.731 1.00 98.44 151 PHE A CA 1
ATOM 1192 C C . PHE A 1 151 ? 6.658 0.765 -4.841 1.00 98.44 151 PHE A C 1
ATOM 1194 O O . PHE A 1 151 ? 7.008 -0.369 -4.517 1.00 98.44 151 PHE A O 1
ATOM 1201 N N . LEU A 1 152 ? 7.497 1.714 -5.241 1.00 98.25 152 LEU A N 1
ATOM 1202 C CA . LEU A 1 152 ? 8.947 1.621 -5.211 1.00 98.25 152 LEU A CA 1
ATOM 1203 C C . LEU A 1 152 ? 9.494 2.649 -4.218 1.00 98.25 152 LEU A C 1
ATOM 1205 O O . LEU A 1 152 ? 8.967 3.757 -4.111 1.00 98.25 152 LEU A O 1
ATOM 1209 N N . ARG A 1 153 ? 10.578 2.309 -3.527 1.00 97.56 153 ARG A N 1
ATOM 1210 C CA . ARG A 1 153 ? 11.414 3.274 -2.801 1.00 97.56 153 ARG A CA 1
ATOM 1211 C C . ARG A 1 153 ? 12.870 2.817 -2.784 1.00 97.56 153 ARG A C 1
ATOM 1213 O O . ARG A 1 153 ? 13.109 1.608 -2.747 1.00 97.56 153 ARG A O 1
ATOM 1220 N N . PRO A 1 154 ? 13.853 3.729 -2.760 1.00 98.00 154 PRO A N 1
ATOM 1221 C CA . PRO A 1 154 ? 15.218 3.359 -2.414 1.00 98.00 154 PRO A CA 1
ATOM 1222 C C . PRO A 1 154 ? 15.252 2.675 -1.039 1.00 98.00 154 PRO A C 1
ATOM 1224 O O . PRO A 1 154 ? 14.491 3.034 -0.131 1.00 98.00 154 PRO A O 1
ATOM 1227 N N . TYR A 1 155 ? 16.117 1.672 -0.881 1.00 97.12 155 TYR A N 1
ATOM 1228 C CA . TYR A 1 155 ? 16.242 0.925 0.370 1.00 97.12 155 TYR A CA 1
ATOM 1229 C C . TYR A 1 155 ? 16.496 1.886 1.537 1.00 97.12 155 TYR A C 1
ATOM 1231 O O . TYR A 1 155 ? 17.387 2.727 1.465 1.00 97.12 155 TYR A O 1
ATOM 1239 N N . GLN A 1 156 ? 15.683 1.784 2.596 1.00 94.75 156 GLN A N 1
ATOM 1240 C CA . GLN A 1 156 ? 15.732 2.669 3.774 1.00 94.75 156 GLN A CA 1
ATOM 1241 C C . GLN A 1 156 ? 15.407 4.170 3.545 1.00 94.75 156 GLN A C 1
ATOM 1243 O O . GLN A 1 156 ? 15.363 4.907 4.527 1.00 94.75 156 GLN A O 1
ATOM 1248 N N . SER A 1 157 ? 15.063 4.629 2.332 1.00 96.12 157 SER A N 1
ATOM 1249 C CA . SER A 1 157 ? 14.626 6.025 2.096 1.00 96.12 157 SER A CA 1
ATOM 1250 C C . SER A 1 157 ? 13.163 6.269 2.486 1.00 96.12 157 SER A C 1
ATOM 1252 O O . SER A 1 157 ? 12.325 5.393 2.346 1.00 96.12 157 SER A O 1
ATOM 1254 N N . GLN A 1 158 ? 12.795 7.468 2.937 1.00 95.62 158 GLN A N 1
ATOM 1255 C CA . GLN A 1 158 ? 11.385 7.818 3.177 1.00 95.62 158 GLN A CA 1
ATOM 1256 C C . GLN A 1 158 ? 10.615 8.200 1.901 1.00 95.62 158 GLN A C 1
ATOM 1258 O O . GLN A 1 158 ? 9.420 8.482 1.984 1.00 95.62 158 GLN A O 1
ATOM 1263 N N . ASP A 1 159 ? 11.279 8.182 0.749 1.00 96.44 159 ASP A N 1
ATOM 1264 C CA . ASP A 1 159 ? 10.742 8.599 -0.542 1.00 96.44 159 ASP A CA 1
ATOM 1265 C C . ASP A 1 159 ? 9.953 7.476 -1.221 1.00 96.44 159 ASP A C 1
ATOM 1267 O O . ASP A 1 159 ? 10.513 6.428 -1.539 1.00 96.44 159 ASP A O 1
ATOM 1271 N N . TRP A 1 160 ? 8.656 7.688 -1.463 1.00 98.00 160 TRP A N 1
ATOM 1272 C CA . TRP A 1 160 ? 7.776 6.687 -2.073 1.00 98.00 160 TRP A CA 1
ATOM 1273 C C . TRP A 1 160 ? 7.357 7.073 -3.487 1.00 98.00 160 TRP A C 1
ATOM 1275 O O . TRP A 1 160 ? 6.917 8.195 -3.728 1.00 98.00 160 TRP A O 1
ATOM 1285 N N . TYR A 1 161 ? 7.408 6.107 -4.402 1.00 97.94 161 TYR A N 1
ATOM 1286 C CA . TYR A 1 161 ? 7.086 6.298 -5.812 1.00 97.94 161 TYR A CA 1
ATOM 1287 C C . TYR A 1 161 ? 6.028 5.275 -6.255 1.00 97.94 161 TYR A C 1
ATOM 1289 O O . TYR A 1 161 ? 6.363 4.097 -6.438 1.00 97.94 161 TYR A O 1
ATOM 1297 N N . PRO A 1 162 ? 4.751 5.674 -6.416 1.00 98.00 162 PRO A N 1
ATOM 1298 C CA . PRO A 1 162 ? 3.714 4.765 -6.897 1.00 98.00 162 PRO A CA 1
ATOM 1299 C C . PRO A 1 162 ? 4.026 4.302 -8.321 1.00 98.00 162 PRO A C 1
ATOM 1301 O O . PRO A 1 162 ? 4.388 5.106 -9.176 1.00 98.00 162 PRO A O 1
ATOM 1304 N N . GLN A 1 163 ? 3.864 3.004 -8.565 1.00 97.88 163 GLN A N 1
ATOM 1305 C CA . GLN A 1 163 ? 4.059 2.366 -9.872 1.00 97.88 163 GLN A CA 1
ATOM 1306 C C . GLN A 1 163 ? 2.727 2.121 -10.596 1.00 97.88 163 GLN A C 1
ATOM 1308 O O . GLN A 1 163 ? 2.693 2.027 -11.820 1.00 97.88 163 GLN A O 1
ATOM 1313 N N . GLY A 1 164 ? 1.623 2.041 -9.848 1.00 97.25 164 GLY A N 1
ATOM 1314 C CA . GLY A 1 164 ? 0.276 1.879 -10.390 1.00 97.25 164 GLY A CA 1
ATOM 1315 C C . GLY A 1 164 ? -0.651 1.085 -9.475 1.00 97.25 164 GLY A C 1
ATOM 1316 O O . GLY A 1 164 ? -0.207 0.428 -8.526 1.00 97.25 164 GLY A O 1
ATOM 1317 N N . GLU A 1 165 ? -1.945 1.162 -9.784 1.00 97.94 165 GLU A N 1
ATOM 1318 C CA . GLU A 1 165 ? -2.976 0.302 -9.206 1.00 97.94 165 GLU A CA 1
ATOM 1319 C C . GLU A 1 165 ? -2.804 -1.127 -9.739 1.00 97.94 165 GLU A C 1
ATOM 1321 O O . GLU A 1 165 ? -2.770 -1.348 -10.949 1.00 97.94 165 GLU A O 1
ATOM 1326 N N . ILE A 1 166 ? -2.713 -2.094 -8.828 1.00 98.00 166 ILE A N 1
ATOM 1327 C CA . ILE A 1 166 ? -2.618 -3.516 -9.152 1.00 98.00 166 ILE A CA 1
ATOM 1328 C C . ILE A 1 166 ? -4.016 -4.020 -9.517 1.00 98.00 166 ILE A C 1
ATOM 1330 O O . ILE A 1 166 ? -4.936 -3.997 -8.696 1.00 98.00 166 ILE A O 1
ATOM 1334 N N . ILE A 1 167 ? -4.158 -4.528 -10.740 1.00 97.06 167 ILE A N 1
ATOM 1335 C CA . ILE A 1 167 ? -5.392 -5.159 -11.213 1.00 97.06 167 ILE A CA 1
ATOM 1336 C C . ILE A 1 167 ? -5.314 -6.660 -10.946 1.00 97.06 167 ILE A C 1
ATOM 1338 O O . ILE A 1 167 ? -4.400 -7.337 -11.412 1.00 97.06 167 ILE A O 1
ATOM 1342 N N . ILE A 1 168 ? -6.279 -7.174 -10.185 1.00 96.69 168 ILE A N 1
ATOM 1343 C CA . ILE A 1 168 ? -6.341 -8.589 -9.811 1.00 96.69 168 ILE A CA 1
ATOM 1344 C C . ILE A 1 168 ? -7.127 -9.371 -10.859 1.00 96.69 168 ILE A C 1
ATOM 1346 O O . ILE A 1 168 ? -8.250 -9.008 -11.213 1.00 96.69 168 ILE A O 1
ATOM 1350 N N . SER A 1 169 ? -6.535 -10.468 -11.311 1.00 97.31 169 SER A N 1
ATOM 1351 C CA . SER A 1 169 ? -7.140 -11.446 -12.209 1.00 97.31 169 SER A CA 1
ATOM 1352 C C . SER A 1 169 ? -8.161 -12.331 -11.486 1.00 97.31 169 SER A C 1
ATOM 1354 O O . SER A 1 169 ? -8.182 -12.437 -10.258 1.00 97.31 169 SER A O 1
ATOM 1356 N N . HIS A 1 170 ? -9.014 -13.017 -12.252 1.00 95.88 170 HIS A N 1
ATOM 1357 C CA . HIS A 1 170 ? -10.062 -13.887 -11.701 1.00 95.88 170 HIS A CA 1
ATOM 1358 C C . HIS A 1 170 ? -9.512 -15.033 -10.829 1.00 95.88 170 HIS A C 1
ATOM 1360 O O . HIS A 1 170 ? -10.136 -15.426 -9.847 1.00 95.88 170 HIS A O 1
ATOM 1366 N N . ASP A 1 171 ? -8.313 -15.524 -11.142 1.00 96.75 171 ASP A N 1
ATOM 1367 C CA . ASP A 1 171 ? -7.599 -16.575 -10.407 1.00 96.75 171 ASP A CA 1
ATOM 1368 C C . ASP A 1 171 ? -6.834 -16.058 -9.174 1.00 96.75 171 ASP A C 1
ATOM 1370 O O . ASP A 1 171 ? -6.044 -16.789 -8.572 1.00 96.75 171 ASP A O 1
ATOM 1374 N N . ARG A 1 172 ? -7.071 -14.799 -8.781 1.00 96.19 172 ARG A N 1
ATOM 1375 C CA . ARG A 1 172 ? -6.416 -14.126 -7.652 1.00 96.19 172 ARG A CA 1
ATOM 1376 C C . ARG A 1 172 ? -4.905 -13.944 -7.824 1.00 96.19 172 ARG A C 1
ATOM 1378 O O . ARG A 1 172 ? -4.186 -13.767 -6.833 1.00 96.19 172 ARG A O 1
ATOM 1385 N N . THR A 1 173 ? -4.424 -13.956 -9.061 1.00 97.94 173 THR A N 1
ATOM 1386 C CA . THR A 1 173 ? -3.081 -13.491 -9.418 1.00 97.94 173 THR A CA 1
ATOM 1387 C C . THR A 1 173 ? -3.121 -12.029 -9.852 1.00 97.94 173 THR A C 1
ATOM 1389 O O . THR A 1 173 ? -4.192 -11.451 -10.053 1.00 97.94 173 THR A O 1
ATOM 1392 N N . TRP A 1 174 ? -1.959 -11.397 -9.949 1.00 98.19 174 TRP A N 1
ATOM 1393 C CA . TRP A 1 174 ? -1.833 -10.049 -10.480 1.00 98.19 174 TRP A CA 1
ATOM 1394 C C . TRP A 1 174 ? -0.462 -9.840 -11.114 1.00 98.19 174 TRP A C 1
ATOM 1396 O O . TRP A 1 174 ? 0.517 -10.483 -10.733 1.00 98.19 174 TRP A O 1
ATOM 1406 N N . GLU A 1 175 ? -0.403 -8.899 -12.053 1.00 98.25 175 GLU A N 1
ATOM 1407 C CA . GLU A 1 175 ? 0.824 -8.465 -12.715 1.00 98.25 175 GLU A CA 1
ATOM 1408 C C . GLU A 1 175 ? 0.841 -6.939 -12.813 1.00 98.25 175 GLU A C 1
ATOM 1410 O O . GLU A 1 175 ? -0.176 -6.312 -13.114 1.00 98.25 175 GLU A O 1
ATOM 1415 N N . GLN A 1 176 ? 1.998 -6.333 -12.562 1.00 98.12 176 GLN A N 1
ATOM 1416 C CA . GLN A 1 176 ? 2.174 -4.888 -12.609 1.00 98.12 176 GLN A CA 1
ATOM 1417 C C . GLN A 1 176 ? 3.578 -4.540 -13.100 1.00 98.12 176 GLN A C 1
ATOM 1419 O O . GLN A 1 176 ? 4.575 -4.995 -12.545 1.00 98.12 176 GLN A O 1
ATOM 1424 N N . SER A 1 177 ? 3.679 -3.697 -14.129 1.00 97.75 177 SER A N 1
ATOM 1425 C CA . SER A 1 177 ? 4.977 -3.161 -14.551 1.00 97.75 177 SER A CA 1
ATOM 1426 C C . SER A 1 177 ? 5.511 -2.173 -13.513 1.00 97.75 177 SER A C 1
ATOM 1428 O O . SER A 1 177 ? 4.754 -1.347 -12.997 1.00 97.75 177 SER A O 1
ATOM 1430 N N . ALA A 1 178 ? 6.812 -2.244 -13.242 1.00 97.69 178 ALA A N 1
ATOM 1431 C CA . ALA A 1 178 ? 7.536 -1.303 -12.400 1.00 97.69 178 ALA A CA 1
ATOM 1432 C C . ALA A 1 178 ? 8.807 -0.822 -13.105 1.00 97.69 178 ALA A C 1
ATOM 1434 O O . ALA A 1 178 ? 9.458 -1.586 -13.824 1.00 97.69 178 ALA A O 1
ATOM 1435 N N . TYR A 1 179 ? 9.155 0.439 -12.869 1.00 96.44 179 TYR A N 1
ATOM 1436 C CA . TYR A 1 179 ? 10.359 1.074 -13.385 1.00 96.44 179 TYR A CA 1
ATOM 1437 C C . TYR A 1 179 ? 11.294 1.449 -12.235 1.00 96.44 179 TYR A C 1
ATOM 1439 O O . TYR A 1 179 ? 10.890 2.127 -11.292 1.00 96.44 179 TYR A O 1
ATOM 1447 N N . ILE A 1 180 ? 12.556 1.035 -12.330 1.00 96.81 180 ILE A N 1
ATOM 1448 C CA . ILE A 1 180 ? 13.589 1.226 -11.310 1.00 96.81 180 ILE A CA 1
ATOM 1449 C C . ILE A 1 180 ? 14.657 2.180 -11.874 1.00 96.81 180 ILE A C 1
ATOM 1451 O O . ILE A 1 180 ? 15.441 1.751 -12.722 1.00 96.81 180 ILE A O 1
ATOM 1455 N N . PRO A 1 181 ? 14.711 3.457 -11.434 1.00 89.81 181 PRO A N 1
ATOM 1456 C CA . PRO A 1 181 ? 15.431 4.538 -12.124 1.00 89.81 181 PRO A CA 1
ATOM 1457 C C . PRO A 1 181 ? 16.947 4.414 -12.109 1.00 89.81 181 PRO A C 1
ATOM 1459 O O . PRO A 1 181 ? 17.582 4.660 -13.134 1.00 89.81 181 PRO A O 1
ATOM 1462 N N . ASP A 1 182 ? 17.523 3.935 -11.007 1.00 90.75 182 ASP A N 1
ATOM 1463 C CA . ASP A 1 182 ? 18.970 3.969 -10.778 1.00 90.75 182 ASP A CA 1
ATOM 1464 C C . ASP A 1 182 ? 19.544 2.596 -10.426 1.00 90.75 182 ASP A C 1
ATOM 1466 O O . ASP A 1 182 ? 18.811 1.622 -10.239 1.00 90.75 182 ASP A O 1
ATOM 1470 N N . ARG A 1 183 ? 20.876 2.512 -10.351 1.00 95.38 183 ARG A N 1
ATOM 1471 C CA . ARG A 1 183 ? 21.568 1.364 -9.751 1.00 95.38 183 ARG A CA 1
ATOM 1472 C C . ARG A 1 183 ? 21.422 1.410 -8.236 1.00 95.38 183 ARG A C 1
ATOM 1474 O O . ARG A 1 183 ? 21.415 2.487 -7.644 1.00 95.38 183 ARG A O 1
ATOM 1481 N N . GLY A 1 184 ? 21.376 0.243 -7.603 1.00 96.81 184 GLY A N 1
ATOM 1482 C CA . GLY A 1 184 ? 21.316 0.142 -6.145 1.00 96.81 184 GLY A CA 1
ATOM 1483 C C . GLY A 1 184 ? 20.227 -0.793 -5.642 1.00 96.81 184 GLY A C 1
ATOM 1484 O O . GLY A 1 184 ? 19.780 -1.693 -6.352 1.00 96.81 184 GLY A O 1
ATOM 1485 N N . ARG A 1 185 ? 19.843 -0.596 -4.377 1.00 98.19 185 ARG A N 1
ATOM 1486 C CA . ARG A 1 185 ? 18.863 -1.426 -3.669 1.00 98.19 185 ARG A CA 1
ATOM 1487 C C . ARG A 1 185 ? 17.536 -0.696 -3.560 1.00 98.19 185 ARG A C 1
ATOM 1489 O O . ARG A 1 185 ? 17.500 0.438 -3.082 1.00 98.19 185 ARG A O 1
ATOM 1496 N N . PHE A 1 186 ? 16.456 -1.377 -3.914 1.00 98.44 186 PHE A N 1
ATOM 1497 C CA . PHE A 1 186 ? 15.111 -0.815 -3.879 1.00 98.44 186 PHE A CA 1
ATOM 1498 C C . PHE A 1 186 ? 14.148 -1.753 -3.170 1.00 98.44 186 PHE A C 1
ATOM 1500 O O . PHE A 1 186 ? 14.276 -2.969 -3.270 1.00 98.44 186 PHE A O 1
ATOM 1507 N N . GLU A 1 187 ? 13.178 -1.189 -2.460 1.00 98.50 187 GLU A N 1
ATOM 1508 C CA . GLU A 1 187 ? 12.052 -1.931 -1.905 1.00 98.50 187 GLU A CA 1
ATOM 1509 C C . GLU A 1 187 ? 10.864 -1.826 -2.864 1.00 98.50 187 GLU A C 1
ATOM 1511 O O . GLU A 1 187 ? 10.436 -0.722 -3.209 1.00 98.50 187 GLU A O 1
ATOM 1516 N N . LEU A 1 188 ? 10.322 -2.978 -3.256 1.00 98.56 188 LEU A N 1
ATOM 1517 C CA . LEU A 1 188 ? 9.004 -3.089 -3.870 1.00 98.56 188 LEU A CA 1
ATOM 1518 C C . LEU A 1 188 ? 8.008 -3.404 -2.763 1.00 98.56 188 LEU A C 1
ATOM 1520 O O . LEU A 1 188 ? 8.198 -4.359 -2.005 1.00 98.56 188 LEU A O 1
ATOM 1524 N N . VAL A 1 189 ? 6.964 -2.590 -2.655 1.00 98.38 189 VAL A N 1
ATOM 1525 C CA . VAL A 1 189 ? 5.985 -2.684 -1.572 1.00 98.38 189 VAL A CA 1
ATOM 1526 C C . VAL A 1 189 ? 4.586 -2.732 -2.156 1.00 98.38 189 VAL A C 1
ATOM 1528 O O . VAL A 1 189 ? 4.193 -1.836 -2.902 1.00 98.38 189 VAL A O 1
ATOM 1531 N N . VAL A 1 190 ? 3.823 -3.759 -1.786 1.00 98.00 190 VAL A N 1
ATOM 1532 C CA . VAL A 1 190 ? 2.388 -3.816 -2.071 1.00 98.00 190 VAL A CA 1
ATOM 1533 C C . VAL A 1 190 ? 1.649 -3.182 -0.906 1.00 98.00 190 VAL A C 1
ATOM 1535 O O . VAL A 1 190 ? 1.820 -3.586 0.249 1.00 98.00 190 VAL A O 1
ATOM 1538 N N . ILE A 1 191 ? 0.819 -2.190 -1.206 1.00 96.81 191 ILE A N 1
ATOM 1539 C CA . ILE A 1 191 ? -0.001 -1.513 -0.208 1.00 96.81 191 ILE A CA 1
ATOM 1540 C C . ILE A 1 191 ? -1.486 -1.687 -0.499 1.00 96.81 191 ILE A C 1
ATOM 1542 O O . ILE A 1 191 ? -1.906 -1.800 -1.650 1.00 96.81 191 ILE A O 1
ATOM 1546 N N . LEU A 1 192 ? -2.276 -1.656 0.568 1.00 95.62 192 LEU A N 1
ATOM 1547 C CA . LEU A 1 192 ? -3.726 -1.625 0.528 1.00 95.62 192 LEU A CA 1
ATOM 1548 C C . LEU A 1 192 ? -4.206 -0.200 0.811 1.00 95.62 192 LEU A C 1
ATOM 1550 O O . LEU A 1 192 ? -4.014 0.322 1.914 1.00 95.62 192 LEU A O 1
ATOM 1554 N N . ALA A 1 193 ? -4.829 0.416 -0.188 1.00 95.44 193 ALA A N 1
ATOM 1555 C CA . ALA A 1 193 ? -5.241 1.811 -0.179 1.00 95.44 193 ALA A CA 1
ATOM 1556 C C . ALA A 1 193 ? -6.763 1.938 -0.053 1.00 95.44 193 ALA A C 1
ATOM 1558 O O . ALA A 1 193 ? -7.515 1.264 -0.761 1.00 95.44 193 ALA A O 1
ATOM 1559 N N . GLY A 1 194 ? -7.220 2.817 0.842 1.00 94.50 194 GLY A N 1
ATOM 1560 C CA . GLY A 1 194 ? -8.620 3.242 0.859 1.00 94.50 194 GLY A CA 1
ATOM 1561 C C . GLY A 1 194 ? -8.950 4.145 -0.332 1.00 94.50 194 GLY A C 1
ATOM 1562 O O . GLY A 1 194 ? -8.060 4.583 -1.059 1.00 94.50 194 GLY A O 1
ATOM 1563 N N . GLU A 1 195 ? -10.229 4.464 -0.507 1.00 94.19 195 GLU A N 1
ATOM 1564 C CA . GLU A 1 195 ? -10.708 5.309 -1.609 1.00 94.19 195 GLU A CA 1
ATOM 1565 C C . GLU A 1 195 ? -10.038 6.695 -1.639 1.00 94.19 195 GLU A C 1
ATOM 1567 O O . GLU A 1 195 ? -9.614 7.163 -2.697 1.00 94.19 195 GLU A O 1
ATOM 1572 N N . SER A 1 196 ? -9.852 7.323 -0.473 1.00 95.12 196 SER A N 1
ATOM 1573 C CA . SER A 1 196 ? -9.163 8.614 -0.363 1.00 95.12 196 SER A CA 1
ATOM 1574 C C . SER A 1 196 ? -7.694 8.536 -0.787 1.00 95.12 196 SER A C 1
ATOM 1576 O O . SER A 1 196 ? -7.218 9.406 -1.514 1.00 95.12 196 SER A O 1
ATOM 1578 N N . ASP A 1 197 ? -6.979 7.488 -0.365 1.00 96.50 197 ASP A N 1
ATOM 1579 C CA . ASP A 1 197 ? -5.568 7.279 -0.709 1.00 96.50 197 ASP A CA 1
ATOM 1580 C C . ASP A 1 197 ? -5.418 6.960 -2.206 1.00 96.50 197 ASP A C 1
ATOM 1582 O O . ASP A 1 197 ? -4.561 7.531 -2.880 1.00 96.50 197 ASP A O 1
ATOM 1586 N N . ARG A 1 198 ? -6.317 6.135 -2.762 1.00 96.12 198 ARG A N 1
ATOM 1587 C CA . ARG A 1 198 ? -6.388 5.848 -4.202 1.00 96.12 198 ARG A CA 1
ATOM 1588 C C . ARG A 1 198 ? -6.510 7.132 -5.022 1.00 96.12 198 ARG A C 1
ATOM 1590 O O . ARG A 1 198 ? -5.731 7.339 -5.948 1.00 96.12 198 ARG A O 1
ATOM 1597 N N . ALA A 1 199 ? -7.438 8.019 -4.659 1.00 96.31 199 ALA A N 1
ATOM 1598 C CA . ALA A 1 199 ? -7.640 9.279 -5.372 1.00 96.31 199 ALA A CA 1
ATOM 1599 C C . ALA A 1 199 ? -6.395 10.189 -5.337 1.00 96.31 199 ALA A C 1
ATOM 1601 O O . ALA A 1 199 ? -6.111 10.894 -6.311 1.00 96.31 199 ALA A O 1
ATOM 1602 N N . ILE A 1 200 ? -5.635 10.167 -4.234 1.00 97.19 200 ILE A N 1
ATOM 1603 C CA . ILE A 1 200 ? -4.353 10.876 -4.119 1.00 97.19 200 ILE A CA 1
ATOM 1604 C C . ILE A 1 200 ? -3.327 10.277 -5.086 1.00 97.19 200 ILE A C 1
ATOM 1606 O O . ILE A 1 200 ? -2.658 11.030 -5.795 1.00 97.19 200 ILE A O 1
ATOM 1610 N N . PHE A 1 201 ? -3.220 8.949 -5.155 1.00 97.62 201 PHE A N 1
ATOM 1611 C CA . PHE A 1 201 ? -2.261 8.269 -6.030 1.00 97.62 201 PHE A CA 1
ATOM 1612 C C . PHE A 1 201 ? -2.575 8.470 -7.511 1.00 97.62 201 PHE A C 1
ATOM 1614 O O . PHE A 1 201 ? -1.676 8.783 -8.292 1.00 97.62 201 PHE A O 1
ATOM 1621 N N . ASP A 1 202 ? -3.849 8.392 -7.890 1.00 96.94 202 ASP A N 1
ATOM 1622 C CA . ASP A 1 202 ? -4.296 8.665 -9.256 1.00 96.94 202 ASP A CA 1
ATOM 1623 C C . ASP A 1 202 ? -3.974 10.100 -9.674 1.00 96.94 202 ASP A C 1
ATOM 1625 O O . ASP A 1 202 ? -3.463 10.345 -10.771 1.00 96.94 202 ASP A O 1
ATOM 1629 N N . ARG A 1 203 ? -4.252 11.069 -8.793 1.00 97.56 203 ARG A N 1
ATOM 1630 C CA . ARG A 1 203 ? -3.914 12.474 -9.039 1.00 97.56 203 ARG A CA 1
ATOM 1631 C C . ARG A 1 203 ? -2.409 12.655 -9.166 1.00 97.56 203 ARG A C 1
ATOM 1633 O O . ARG A 1 203 ? -1.968 13.328 -10.092 1.00 97.56 203 ARG A O 1
ATOM 1640 N N . TYR A 1 204 ? -1.639 12.049 -8.266 1.00 97.31 204 TYR A N 1
ATOM 1641 C CA . TYR A 1 204 ? -0.185 12.091 -8.305 1.00 97.31 204 TYR A CA 1
ATOM 1642 C C . TYR A 1 204 ? 0.342 11.584 -9.651 1.00 97.31 204 TYR A C 1
ATOM 1644 O O . TYR A 1 204 ? 1.082 12.309 -10.307 1.00 97.31 204 TYR A O 1
ATOM 1652 N N . LEU A 1 205 ? -0.080 10.395 -10.101 1.00 96.12 205 LEU A N 1
ATOM 1653 C CA . LEU A 1 205 ? 0.395 9.819 -11.360 1.00 96.12 205 LEU A CA 1
ATOM 1654 C C . LEU A 1 205 ? 0.011 10.681 -12.563 1.00 96.12 205 LEU A C 1
ATOM 1656 O O . LEU A 1 205 ? 0.845 10.902 -13.436 1.00 96.12 205 LEU A O 1
ATOM 1660 N N . LYS A 1 206 ? -1.216 11.214 -12.602 1.00 96.25 206 LYS A N 1
ATOM 1661 C CA . LYS A 1 206 ? -1.651 12.129 -13.670 1.00 96.25 206 LYS A CA 1
ATOM 1662 C C . LYS A 1 206 ? -0.794 13.394 -13.712 1.00 96.25 206 LYS A C 1
ATOM 1664 O O . LYS A 1 206 ? -0.292 13.748 -14.776 1.00 96.25 206 LYS A O 1
ATOM 1669 N N . THR A 1 207 ? -0.593 14.045 -12.566 1.00 96.56 207 THR A N 1
ATOM 1670 C CA . THR A 1 207 ? 0.216 15.267 -12.473 1.00 96.56 207 THR A CA 1
ATOM 1671 C C . THR A 1 207 ? 1.671 14.990 -12.834 1.00 96.56 207 THR A C 1
ATOM 1673 O O . THR A 1 207 ? 2.227 15.692 -13.675 1.00 96.56 207 THR A O 1
ATOM 1676 N N . ALA A 1 208 ? 2.271 13.948 -12.257 1.00 95.12 208 ALA A N 1
ATOM 1677 C CA . ALA A 1 208 ? 3.665 13.587 -12.484 1.00 95.12 208 ALA A CA 1
ATOM 1678 C C . ALA A 1 208 ? 3.943 13.235 -13.950 1.00 95.12 208 ALA A C 1
ATOM 1680 O O . ALA A 1 208 ? 4.933 13.682 -14.522 1.00 95.12 208 ALA A O 1
ATOM 1681 N N . MET A 1 209 ? 3.021 12.507 -14.585 1.00 91.88 209 MET A N 1
ATOM 1682 C CA . MET A 1 209 ? 3.086 12.180 -16.007 1.00 91.88 209 MET A CA 1
ATOM 1683 C C . MET A 1 209 ? 2.948 13.424 -16.888 1.00 91.88 209 MET A C 1
ATOM 1685 O O . MET A 1 209 ? 3.684 13.562 -17.858 1.00 91.88 209 MET A O 1
ATOM 1689 N N . SER A 1 210 ? 2.037 14.344 -16.550 1.00 95.19 210 SER A N 1
ATOM 1690 C CA . SER A 1 210 ? 1.854 15.587 -17.313 1.00 95.19 210 SER A CA 1
ATOM 1691 C C . SER A 1 210 ? 3.032 16.556 -17.181 1.00 95.19 210 SER A C 1
ATOM 1693 O O . SER A 1 210 ? 3.353 17.258 -18.132 1.00 95.19 210 SER A O 1
ATOM 1695 N N . ALA A 1 211 ? 3.678 16.579 -16.012 1.00 95.69 211 ALA A N 1
ATOM 1696 C CA . ALA A 1 211 ? 4.829 17.426 -15.720 1.00 95.69 211 ALA A CA 1
ATOM 1697 C C . ALA A 1 211 ? 6.167 16.762 -16.077 1.00 95.69 211 ALA A C 1
ATOM 1699 O O . ALA A 1 211 ? 7.208 17.388 -15.896 1.00 95.69 211 ALA A O 1
ATOM 1700 N N . GLU A 1 212 ? 6.135 15.493 -16.499 1.00 93.00 212 GLU A N 1
ATOM 1701 C CA . GLU A 1 212 ? 7.308 14.645 -16.742 1.00 93.00 212 GLU A CA 1
ATOM 1702 C C . GLU A 1 212 ? 8.292 14.652 -15.548 1.00 93.00 212 GLU A C 1
ATOM 1704 O O . GLU A 1 212 ? 9.509 14.594 -15.695 1.00 93.00 212 GLU A O 1
ATOM 1709 N N . ARG A 1 213 ? 7.747 14.731 -14.323 1.00 94.06 213 ARG A N 1
ATOM 1710 C CA . ARG A 1 213 ? 8.491 14.809 -13.055 1.00 94.06 213 ARG A CA 1
ATOM 1711 C C . ARG A 1 213 ? 7.791 13.996 -11.978 1.00 94.06 213 ARG A C 1
ATOM 1713 O O . ARG A 1 213 ? 6.613 14.210 -11.715 1.00 94.06 213 ARG A O 1
ATOM 1720 N N . TYR A 1 214 ? 8.536 13.133 -11.292 1.00 95.38 214 TYR A N 1
ATOM 1721 C CA . TYR A 1 214 ? 8.006 12.212 -10.280 1.00 95.38 214 TYR A CA 1
ATOM 1722 C C . TYR A 1 214 ? 8.579 12.531 -8.889 1.00 95.38 214 TYR A C 1
ATOM 1724 O O . TYR A 1 214 ? 9.506 11.854 -8.444 1.00 95.38 214 TYR A O 1
ATOM 1732 N N . PRO A 1 215 ? 8.096 13.588 -8.206 1.00 96.69 215 PRO A N 1
ATOM 1733 C CA . PRO A 1 215 ? 8.570 13.923 -6.866 1.00 96.69 215 PRO A CA 1
ATOM 1734 C C . PRO A 1 215 ? 8.146 12.853 -5.846 1.00 96.69 215 PRO A C 1
ATOM 1736 O O . PRO A 1 215 ? 7.071 12.282 -5.981 1.00 96.69 215 PRO A O 1
ATOM 1739 N N . PRO A 1 216 ? 8.922 12.590 -4.785 1.00 96.75 216 PRO A N 1
ATOM 1740 C CA . PRO A 1 216 ? 8.553 11.573 -3.807 1.00 96.75 216 PRO A CA 1
ATOM 1741 C C . PRO A 1 216 ? 7.221 11.891 -3.115 1.00 96.75 216 PRO A C 1
ATOM 1743 O O . PRO A 1 216 ? 6.949 13.030 -2.725 1.00 96.75 216 PRO A O 1
ATOM 1746 N N . LEU A 1 217 ? 6.392 10.863 -2.931 1.00 96.62 217 LEU A N 1
ATOM 1747 C CA . LEU A 1 217 ? 5.104 10.962 -2.257 1.00 96.62 217 LEU A CA 1
ATOM 1748 C C . LEU A 1 217 ? 5.244 10.634 -0.765 1.00 96.62 217 LEU A C 1
ATOM 1750 O O . LEU A 1 217 ? 5.904 9.671 -0.376 1.00 96.62 217 LEU A O 1
ATOM 1754 N N . ARG A 1 218 ? 4.568 11.402 0.095 1.00 95.50 218 ARG A N 1
ATOM 1755 C CA . ARG A 1 218 ? 4.415 11.050 1.513 1.00 95.50 218 ARG A CA 1
ATOM 1756 C C . ARG A 1 218 ? 3.175 10.185 1.692 1.00 95.50 218 ARG A C 1
ATOM 1758 O O . ARG A 1 218 ? 2.079 10.596 1.322 1.00 95.50 218 ARG A O 1
ATOM 1765 N N . LEU A 1 219 ? 3.353 9.001 2.269 1.00 94.62 219 LEU A N 1
ATOM 1766 C CA . LEU A 1 219 ? 2.248 8.092 2.565 1.00 94.62 219 LEU A CA 1
ATOM 1767 C C . LEU A 1 219 ? 1.505 8.526 3.835 1.00 94.62 219 LEU A C 1
ATOM 1769 O O . LEU A 1 219 ? 2.129 8.918 4.823 1.00 94.62 219 LEU A O 1
ATOM 1773 N N . SER A 1 220 ? 0.177 8.427 3.810 1.00 91.94 220 SER A N 1
ATOM 1774 C CA . SER A 1 220 ? -0.679 8.580 4.986 1.00 91.94 220 SER A CA 1
ATOM 1775 C C . SER A 1 220 ? -0.471 7.422 5.973 1.00 91.94 220 SER A C 1
ATOM 1777 O O . SER A 1 220 ? -0.054 6.319 5.608 1.00 91.94 220 SER A O 1
ATOM 1779 N N . SER A 1 221 ? -0.783 7.650 7.250 1.00 89.25 221 SER A N 1
ATOM 1780 C CA . SER A 1 221 ? -0.725 6.609 8.285 1.00 89.25 221 SER A CA 1
ATOM 1781 C C . SER A 1 221 ? -1.855 5.574 8.177 1.00 89.25 221 SER A C 1
ATOM 1783 O O . SER A 1 221 ? -1.789 4.537 8.836 1.00 89.25 221 SER A O 1
ATOM 1785 N N . SER A 1 222 ? -2.881 5.825 7.352 1.00 86.62 222 SER A N 1
ATOM 1786 C CA . SER A 1 222 ? -3.988 4.895 7.084 1.00 86.62 222 SER A CA 1
ATOM 1787 C C . SER A 1 222 ? -3.607 3.744 6.152 1.00 86.62 222 SER A C 1
ATOM 1789 O O . SER A 1 222 ? -4.322 2.739 6.106 1.00 86.62 222 SER A O 1
ATOM 1791 N N . ILE A 1 223 ? -2.496 3.873 5.424 1.00 92.12 223 ILE A N 1
ATOM 1792 C CA . ILE A 1 223 ? -2.030 2.874 4.466 1.00 92.12 223 ILE A CA 1
ATOM 1793 C C . ILE A 1 223 ? -1.522 1.628 5.187 1.00 92.12 223 ILE A C 1
ATOM 1795 O O . ILE A 1 223 ? -0.687 1.690 6.091 1.00 92.12 223 ILE A O 1
ATOM 1799 N N . ILE A 1 224 ? -1.985 0.470 4.719 1.00 92.75 224 ILE A N 1
ATOM 1800 C CA . ILE A 1 224 ? -1.545 -0.832 5.214 1.00 92.75 224 ILE A CA 1
ATOM 1801 C C . ILE A 1 224 ? -0.552 -1.406 4.207 1.00 92.75 224 ILE A C 1
ATOM 1803 O O . ILE A 1 224 ? -0.870 -1.562 3.030 1.00 92.75 224 ILE A O 1
ATOM 1807 N N . LYS A 1 225 ? 0.656 -1.725 4.670 1.00 95.38 225 LYS A N 1
ATOM 1808 C CA . LYS A 1 225 ? 1.675 -2.416 3.871 1.00 95.38 225 LYS A CA 1
ATOM 1809 C C . LYS A 1 225 ? 1.427 -3.913 3.995 1.00 95.38 225 LYS A C 1
ATOM 1811 O O . LYS A 1 225 ? 1.417 -4.415 5.116 1.00 95.38 225 LYS A O 1
ATOM 1816 N N . LEU A 1 226 ? 1.197 -4.585 2.872 1.00 95.25 226 LEU A N 1
ATOM 1817 C CA . LEU A 1 226 ? 0.890 -6.014 2.851 1.00 95.25 226 LEU A CA 1
ATOM 1818 C C . LEU A 1 226 ? 2.150 -6.855 2.675 1.00 95.25 226 LEU A C 1
ATOM 1820 O O . LEU A 1 226 ? 2.358 -7.788 3.435 1.00 95.25 226 LEU A O 1
ATOM 1824 N N . GLU A 1 227 ? 3.001 -6.486 1.717 1.00 97.06 227 GLU A N 1
ATOM 1825 C CA . GLU A 1 227 ? 4.211 -7.238 1.383 1.00 97.06 227 GLU A CA 1
ATOM 1826 C C . GLU A 1 227 ? 5.342 -6.301 0.996 1.00 97.06 227 GLU A C 1
ATOM 1828 O O . GLU A 1 227 ? 5.112 -5.211 0.460 1.00 97.06 227 GLU A O 1
ATOM 1833 N N . ARG A 1 228 ? 6.572 -6.738 1.265 1.00 97.94 228 ARG A N 1
ATOM 1834 C CA . ARG A 1 228 ? 7.783 -6.013 0.898 1.00 97.94 228 ARG A CA 1
ATOM 1835 C C . ARG A 1 228 ? 8.891 -6.982 0.524 1.00 97.94 228 ARG A C 1
ATOM 1837 O O . ARG A 1 228 ? 9.305 -7.792 1.350 1.00 97.94 228 ARG A O 1
ATOM 1844 N N . ILE A 1 229 ? 9.493 -6.742 -0.634 1.00 98.50 229 ILE A N 1
ATOM 1845 C CA . ILE A 1 229 ? 10.753 -7.368 -1.042 1.00 98.50 229 ILE A CA 1
ATOM 1846 C C . ILE A 1 229 ? 11.792 -6.303 -1.382 1.00 98.50 229 ILE A C 1
ATOM 1848 O O . ILE A 1 229 ? 11.451 -5.168 -1.712 1.00 98.50 229 ILE A O 1
ATOM 1852 N N . VAL A 1 230 ? 13.066 -6.674 -1.317 1.00 98.56 230 VAL A N 1
ATOM 1853 C CA . VAL A 1 230 ? 14.192 -5.851 -1.761 1.00 98.56 230 VAL A CA 1
ATOM 1854 C C . VAL A 1 230 ? 14.738 -6.422 -3.063 1.00 98.56 230 VAL A C 1
ATOM 1856 O O . VAL A 1 230 ? 14.902 -7.630 -3.171 1.00 98.56 230 VAL A O 1
ATOM 1859 N N . VAL A 1 231 ? 15.064 -5.576 -4.032 1.00 98.50 231 VAL A N 1
ATOM 1860 C CA . VAL A 1 231 ? 15.685 -5.957 -5.310 1.00 98.50 231 VAL A CA 1
ATOM 1861 C C . VAL A 1 231 ? 16.934 -5.121 -5.573 1.00 98.50 231 VAL A C 1
ATOM 1863 O O . VAL A 1 231 ? 17.108 -4.051 -4.983 1.00 98.50 231 VAL A O 1
ATOM 1866 N N . ASN A 1 232 ? 17.806 -5.615 -6.450 1.00 98.31 232 ASN A N 1
ATOM 1867 C CA . ASN A 1 232 ? 19.059 -4.972 -6.841 1.00 98.31 232 ASN A CA 1
ATOM 1868 C C . ASN A 1 232 ? 19.044 -4.619 -8.336 1.00 98.31 232 ASN A C 1
ATOM 1870 O O . ASN A 1 232 ? 18.645 -5.455 -9.141 1.00 98.31 232 ASN A O 1
ATOM 1874 N N . ARG A 1 233 ? 19.541 -3.445 -8.730 1.00 94.62 233 ARG A N 1
ATOM 1875 C CA . ARG A 1 233 ? 19.785 -3.091 -10.143 1.00 94.62 233 ARG A CA 1
ATOM 1876 C C . ARG A 1 233 ? 21.277 -2.900 -10.418 1.00 94.62 233 ARG A C 1
ATOM 1878 O O . ARG A 1 233 ? 21.880 -2.048 -9.725 1.00 94.62 233 ARG A O 1
#

Secondary structure (DSSP, 8-state):
---THHHHHHTTSTTSSTTS-----------------------THHHHHHHHHHHHHHHHHHHHHHHHHHHHHHHHSSTHHHHHHHHHHHHHHHHHHHHHHHHHHHHHHHHHHHT-EEEEEESPTT-B--SEEEEEEEEES--TTPEEEEEEEETT-S-BEEEEEEPBPTTSEEEEEEE--SSSEEEEEEEEE-HHHHHHHHHHHHHHHHTT--PPBPPPTTPEEEEEEEEE-